Protein AF-A0AAV1KTA4-F1 (afdb_monomer_lite)

Radius of gyration: 36.31 Å; chains: 1; bounding box: 77×65×100 Å

pLDDT: mean 72.2, std 22.01, range [29.73, 98.81]

Secondary structure (DSSP, 8-state):
---HHHHHHHHHHHHHHHS-TTS-SPPPPPPPHHHHHHHHHHHHHHT-PPPPPPP------------------THHHHHHHHHHHHHHHHHHHHSPPP-------------------------SS-------TT---HHHHHHHHHHHHHHHHHHHHHHHHHHHHHHHHHHHHHHHHHHHHHHHHHHHHHHHHHHHHHHHHHHHHTTS--

InterPro domains:
  IPR004827 Basic-leucine zipper domain [PF00170] (140-197)
  IPR004827 Basic-leucine zipper domain [PS00036] (144-159)
  IPR004827 Basic-leucine zipper domain [PS50217] (139-202)
  IPR004827 Basic-leucine zipper domain [SM00338] (137-201)
  IPR046347 Basic-leucine zipper domain superfamily [SSF57959] (147-200)

Structure (mmCIF, N/CA/C/O backbone):
data_AF-A0AAV1KTA4-F1
#
_entry.id   AF-A0AAV1KTA4-F1
#
loop_
_atom_site.group_PDB
_atom_site.id
_atom_site.type_symbol
_atom_site.label_atom_id
_atom_site.label_alt_id
_atom_site.label_comp_id
_atom_site.label_asym_id
_atom_site.label_entity_id
_atom_site.label_seq_id
_atom_site.pdbx_PDB_ins_code
_atom_site.Cartn_x
_atom_site.Cartn_y
_atom_site.Cartn_z
_atom_site.occupancy
_atom_site.B_iso_or_equiv
_atom_site.auth_seq_id
_atom_site.auth_comp_id
_atom_site.auth_asym_id
_atom_site.auth_atom_id
_atom_site.pdbx_PDB_model_num
ATOM 1 N N . MET A 1 1 ? 42.949 -7.346 15.868 1.00 48.91 1 MET A N 1
ATOM 2 C CA . MET A 1 1 ? 43.194 -7.321 14.415 1.00 48.91 1 MET A CA 1
ATOM 3 C C . MET A 1 1 ? 41.887 -6.914 13.760 1.00 48.91 1 MET A C 1
ATOM 5 O O . MET A 1 1 ? 40.961 -7.719 13.830 1.00 48.91 1 MET A O 1
ATOM 9 N N . PRO A 1 2 ? 41.746 -5.664 13.287 1.00 52.19 2 PRO A N 1
ATOM 10 C CA . PRO A 1 2 ? 40.543 -5.245 12.569 1.00 52.19 2 PRO A CA 1
ATOM 11 C C . PRO A 1 2 ? 40.375 -6.096 11.302 1.00 52.19 2 PRO A C 1
ATOM 13 O O . PRO A 1 2 ? 41.352 -6.585 10.735 1.00 52.19 2 PRO A O 1
ATOM 16 N N . GLN A 1 3 ? 39.125 -6.365 10.932 1.00 60.72 3 GLN A N 1
ATOM 17 C CA . GLN A 1 3 ? 38.785 -7.229 9.800 1.00 60.72 3 GLN A CA 1
ATOM 18 C C . GLN A 1 3 ? 39.182 -6.532 8.484 1.00 60.72 3 GLN A C 1
ATOM 20 O O . GLN A 1 3 ? 39.014 -5.319 8.381 1.00 60.72 3 GLN A O 1
ATOM 25 N N . PRO A 1 4 ? 39.629 -7.260 7.445 1.00 74.44 4 PRO A N 1
ATOM 26 C CA . PRO A 1 4 ? 40.027 -6.672 6.155 1.00 74.44 4 PRO A CA 1
ATOM 27 C C . PRO A 1 4 ? 38.909 -5.851 5.485 1.00 74.44 4 PRO A C 1
ATOM 29 O O . PRO A 1 4 ? 39.162 -4.962 4.679 1.00 74.44 4 PRO A O 1
ATOM 32 N N . THR A 1 5 ? 37.651 -6.106 5.846 1.00 69.06 5 THR A N 1
ATOM 33 C CA . THR A 1 5 ? 36.494 -5.320 5.399 1.00 69.06 5 THR A CA 1
ATOM 34 C C . THR A 1 5 ? 36.411 -3.943 6.055 1.00 69.06 5 THR A C 1
ATOM 36 O O . THR A 1 5 ? 35.873 -3.014 5.465 1.00 69.06 5 THR A O 1
ATOM 39 N N . GLU A 1 6 ? 36.920 -3.800 7.276 1.00 74.69 6 GLU A N 1
ATOM 40 C CA . GLU A 1 6 ? 36.907 -2.545 8.029 1.00 74.69 6 GLU A CA 1
ATOM 41 C C . GLU A 1 6 ? 37.947 -1.557 7.485 1.00 74.69 6 GLU A C 1
ATOM 43 O O . GLU A 1 6 ? 37.692 -0.356 7.435 1.00 74.69 6 GLU A O 1
ATOM 48 N N . GLU A 1 7 ? 39.089 -2.064 7.012 1.00 76.12 7 GLU A N 1
ATOM 49 C CA . GLU A 1 7 ? 40.090 -1.265 6.296 1.00 76.12 7 GLU A CA 1
ATOM 50 C C . GLU A 1 7 ? 39.519 -0.733 4.977 1.00 76.12 7 GLU A C 1
ATOM 52 O O . GLU A 1 7 ? 39.588 0.467 4.720 1.00 76.12 7 GLU A O 1
ATOM 57 N N . LEU A 1 8 ? 38.834 -1.588 4.208 1.00 77.00 8 LEU A N 1
ATOM 58 C CA . LEU A 1 8 ? 38.208 -1.198 2.942 1.00 77.00 8 LEU A CA 1
ATOM 59 C C . LEU A 1 8 ? 37.144 -0.100 3.117 1.00 77.00 8 LEU A C 1
ATOM 61 O O . LEU A 1 8 ? 37.054 0.825 2.311 1.00 77.00 8 LEU A O 1
ATOM 65 N N . LEU A 1 9 ? 36.331 -0.188 4.174 1.00 78.44 9 LEU A N 1
ATOM 66 C CA . LEU A 1 9 ? 35.305 0.817 4.473 1.00 78.44 9 LEU A CA 1
ATOM 67 C C . LEU A 1 9 ? 35.924 2.163 4.862 1.00 78.44 9 LEU A C 1
ATOM 69 O O . LEU A 1 9 ? 35.443 3.212 4.436 1.00 78.44 9 LEU A O 1
ATOM 73 N N . ARG A 1 10 ? 37.028 2.129 5.612 1.00 77.00 10 ARG A N 1
ATOM 74 C CA . ARG A 1 10 ? 37.752 3.327 6.043 1.00 77.00 10 ARG A CA 1
ATOM 75 C C . ARG A 1 10 ? 38.457 4.023 4.879 1.00 77.00 10 ARG A C 1
ATOM 77 O O . ARG A 1 10 ? 38.470 5.251 4.819 1.00 77.00 10 ARG A O 1
ATOM 84 N N . GLU A 1 11 ? 38.995 3.254 3.933 1.00 77.50 11 GLU A N 1
ATOM 85 C CA . GLU A 1 11 ? 39.526 3.788 2.674 1.00 77.50 11 GLU A CA 1
ATOM 86 C C . GLU A 1 11 ? 38.427 4.483 1.856 1.00 77.50 11 GLU A C 1
ATOM 88 O O . GLU A 1 11 ? 38.638 5.592 1.365 1.00 77.50 11 GLU A O 1
ATOM 93 N N . PHE A 1 12 ? 37.229 3.894 1.772 1.00 72.81 12 PHE A N 1
ATOM 94 C CA . PHE A 1 12 ? 36.091 4.503 1.073 1.00 72.81 12 PHE A CA 1
ATOM 95 C C . PHE A 1 12 ? 35.622 5.815 1.715 1.00 72.81 12 PHE A C 1
ATOM 97 O O . PHE A 1 12 ? 35.410 6.797 1.002 1.00 72.81 12 PHE A O 1
ATOM 104 N N . GLU A 1 13 ? 35.489 5.861 3.043 1.00 72.25 13 GLU A N 1
ATOM 105 C CA . GLU A 1 13 ? 35.125 7.090 3.762 1.00 72.25 13 GLU A CA 1
ATOM 106 C C . GLU A 1 13 ? 36.191 8.178 3.608 1.00 72.25 13 GLU A C 1
ATOM 108 O O . GLU A 1 13 ? 35.860 9.345 3.389 1.00 72.25 13 GLU A O 1
ATOM 113 N N . SER A 1 14 ? 37.473 7.804 3.646 1.00 71.75 14 SER A N 1
ATOM 114 C CA . SER A 1 14 ? 38.574 8.751 3.467 1.00 71.75 14 SER A CA 1
ATOM 115 C C . SER A 1 14 ? 38.617 9.334 2.053 1.00 71.75 14 SER A C 1
ATOM 117 O O . SER A 1 14 ? 38.883 10.526 1.903 1.00 71.75 14 SER A O 1
ATOM 119 N N . VAL A 1 15 ? 38.332 8.535 1.019 1.00 66.56 15 VAL A N 1
ATOM 120 C CA . VAL A 1 15 ? 38.242 9.017 -0.369 1.00 66.56 15 VAL A CA 1
ATOM 121 C C . VAL A 1 15 ? 37.034 9.937 -0.552 1.00 66.56 15 VAL A C 1
ATOM 123 O O . VAL A 1 15 ? 37.134 10.936 -1.259 1.00 66.56 15 VAL A O 1
ATOM 126 N N . TYR A 1 16 ? 35.913 9.656 0.117 1.00 62.91 16 TYR A N 1
ATOM 127 C CA . TYR A 1 16 ? 34.722 10.508 0.057 1.00 62.91 16 TYR A CA 1
ATOM 128 C C . TYR A 1 16 ? 34.912 11.841 0.800 1.00 62.91 16 TYR A C 1
ATOM 130 O O . TYR A 1 16 ? 34.414 12.868 0.350 1.00 62.91 16 TYR A O 1
ATOM 138 N N . GLY A 1 17 ? 35.662 11.843 1.908 1.00 59.59 17 GLY A N 1
ATOM 139 C CA . GLY A 1 17 ? 35.992 13.054 2.668 1.00 59.59 17 GLY A CA 1
ATOM 140 C C . GLY A 1 17 ? 37.068 13.935 2.020 1.00 59.59 17 GLY A C 1
ATOM 141 O O . GLY A 1 17 ? 37.057 15.145 2.220 1.00 59.59 17 GLY A O 1
ATOM 142 N N . ALA A 1 18 ? 37.978 13.350 1.232 1.00 58.28 18 ALA A N 1
ATOM 143 C CA . ALA A 1 18 ? 39.046 14.079 0.538 1.00 58.28 18 ALA A CA 1
ATOM 144 C C . ALA A 1 18 ? 38.590 14.751 -0.771 1.00 58.28 18 ALA A C 1
ATOM 146 O O . ALA A 1 18 ? 39.287 15.618 -1.299 1.00 58.28 18 ALA A O 1
ATOM 147 N N . VAL A 1 19 ? 37.427 14.367 -1.305 1.00 55.97 19 VAL A N 1
ATOM 148 C CA . VAL A 1 19 ? 36.799 15.059 -2.432 1.00 55.97 19 VAL A CA 1
ATOM 149 C C . VAL A 1 19 ? 35.927 16.168 -1.858 1.00 55.97 19 VAL A C 1
ATOM 151 O O . VAL A 1 19 ? 34.765 15.952 -1.524 1.00 55.97 19 VAL A O 1
ATOM 154 N N . GLU A 1 20 ? 36.503 17.364 -1.720 1.00 56.50 20 GLU A N 1
ATOM 155 C CA . GLU A 1 20 ? 35.749 18.568 -1.379 1.00 56.50 20 GLU A CA 1
ATOM 156 C C . GLU A 1 20 ? 34.492 18.667 -2.260 1.00 56.50 20 GLU A C 1
ATOM 158 O O . GLU A 1 20 ? 34.540 18.718 -3.493 1.00 56.50 20 GLU A O 1
ATOM 163 N N . LEU A 1 21 ? 33.339 18.655 -1.591 1.00 54.09 21 LEU A N 1
ATOM 164 C CA . LEU A 1 21 ? 31.991 18.572 -2.152 1.00 54.09 21 LEU A CA 1
ATOM 165 C C . LEU A 1 21 ? 31.537 19.886 -2.829 1.00 54.09 21 LEU A C 1
ATOM 167 O O . LEU A 1 21 ? 30.357 20.222 -2.827 1.00 54.09 21 LEU A O 1
ATOM 171 N N . THR A 1 22 ? 32.468 20.662 -3.378 1.00 50.81 22 THR A N 1
ATOM 172 C CA . THR A 1 22 ? 32.252 21.988 -3.982 1.00 50.81 22 THR A CA 1
ATOM 173 C C . THR A 1 22 ? 32.429 21.991 -5.501 1.00 50.81 22 THR A C 1
ATOM 175 O O . THR A 1 22 ? 32.126 22.990 -6.151 1.00 50.81 22 THR A O 1
ATOM 178 N N . HIS A 1 23 ? 32.850 20.874 -6.105 1.00 58.12 23 HIS A N 1
ATOM 179 C CA . HIS A 1 23 ? 33.194 20.816 -7.534 1.00 58.12 23 HIS A CA 1
ATOM 180 C C . HIS A 1 23 ? 32.312 19.876 -8.375 1.00 58.12 23 HIS A C 1
ATOM 182 O O . HIS A 1 23 ? 32.669 19.536 -9.501 1.00 58.12 23 HIS A O 1
ATOM 188 N N . LEU A 1 24 ? 31.145 19.468 -7.860 1.00 47.16 24 LEU A N 1
ATOM 189 C CA . LEU A 1 24 ? 30.207 18.586 -8.575 1.00 47.16 24 LEU A CA 1
ATOM 190 C C . LEU A 1 24 ? 29.086 19.309 -9.333 1.00 47.16 24 LEU A C 1
ATOM 192 O O . LEU A 1 24 ? 28.260 18.647 -9.958 1.00 47.16 24 LEU A O 1
ATOM 196 N N . THR A 1 25 ? 29.052 20.640 -9.347 1.00 59.53 25 THR A N 1
ATOM 197 C CA . THR A 1 25 ? 28.246 21.366 -10.337 1.00 59.53 25 THR A CA 1
ATOM 198 C C . THR A 1 25 ? 29.080 21.578 -11.599 1.00 59.53 25 THR A C 1
ATOM 200 O O . THR A 1 25 ? 30.066 22.317 -11.545 1.00 59.53 25 THR A O 1
ATOM 203 N N . PRO A 1 26 ? 28.706 20.980 -12.749 1.00 56.91 26 PRO A N 1
ATOM 204 C CA . PRO A 1 26 ? 29.222 21.421 -14.041 1.00 56.91 26 PRO A CA 1
ATOM 205 C C . PRO A 1 26 ? 29.031 22.941 -14.165 1.00 56.91 26 PRO A C 1
ATOM 207 O O . PRO A 1 26 ? 28.025 23.442 -13.648 1.00 56.91 26 PRO A O 1
ATOM 210 N N . PRO A 1 27 ? 29.928 23.688 -14.842 1.00 55.34 27 PRO A N 1
ATOM 211 C CA . PRO A 1 27 ? 29.686 25.100 -15.115 1.00 55.34 27 PRO A CA 1
ATOM 212 C C . PRO A 1 27 ? 28.313 25.226 -15.774 1.00 55.34 27 PRO A C 1
ATOM 214 O O . PRO A 1 27 ? 28.036 24.607 -16.806 1.00 55.34 27 PRO A O 1
ATOM 217 N N . GLN A 1 28 ? 27.430 25.948 -15.090 1.00 57.03 28 GLN A N 1
ATOM 218 C CA . GLN A 1 28 ? 26.025 26.082 -15.434 1.00 57.03 28 GLN A CA 1
ATOM 219 C C . GLN A 1 28 ? 25.928 26.545 -16.891 1.00 57.03 28 GLN A C 1
ATOM 221 O O . GLN A 1 28 ? 26.442 27.602 -17.255 1.00 57.03 28 GLN A O 1
ATOM 226 N N . SER A 1 29 ? 25.305 25.736 -17.748 1.00 61.88 29 SER A N 1
ATOM 227 C CA . SER A 1 29 ? 24.951 26.184 -19.094 1.00 61.88 29 SER A CA 1
ATOM 228 C C . SER A 1 29 ? 23.999 27.377 -18.953 1.00 61.88 29 SER A C 1
ATOM 230 O O . SER A 1 29 ? 23.140 27.335 -18.065 1.00 61.88 29 SER A O 1
ATOM 232 N N . PRO A 1 30 ? 24.126 28.435 -19.777 1.00 63.34 30 PRO A N 1
ATOM 233 C CA . PRO A 1 30 ? 23.253 29.595 -19.667 1.00 63.34 30 PRO A CA 1
ATOM 234 C C . PRO A 1 30 ? 21.785 29.142 -19.707 1.00 63.34 30 PRO A C 1
ATOM 236 O O . PRO A 1 30 ? 21.442 28.276 -20.520 1.00 63.34 30 PRO A O 1
ATOM 239 N N . PRO A 1 31 ? 20.928 29.663 -18.809 1.00 61.91 31 PRO A N 1
ATOM 240 C CA . PRO A 1 31 ? 19.556 29.200 -18.678 1.00 61.91 31 PRO A CA 1
ATOM 241 C C . PRO A 1 31 ? 18.834 29.367 -20.013 1.00 61.91 31 PRO A C 1
ATOM 243 O O . PRO A 1 31 ? 18.685 30.477 -20.532 1.00 61.91 31 PRO A O 1
ATOM 246 N N . GLY A 1 32 ? 18.396 28.238 -20.572 1.00 69.50 32 GLY A N 1
ATOM 247 C CA . GLY A 1 32 ? 17.555 28.224 -21.758 1.00 69.50 32 GLY A CA 1
ATOM 248 C C . GLY A 1 32 ? 16.230 28.956 -21.505 1.00 69.50 32 GLY A C 1
ATOM 249 O O . GLY A 1 32 ? 15.864 29.222 -20.355 1.00 69.50 32 GLY A O 1
ATOM 250 N N . PRO A 1 33 ? 15.467 29.265 -22.563 1.00 74.44 33 PRO A N 1
ATOM 251 C CA . PRO A 1 33 ? 14.238 30.055 -22.459 1.00 74.44 33 PRO A CA 1
ATOM 252 C C . PRO A 1 33 ? 13.216 29.472 -21.465 1.00 74.44 33 PRO A C 1
ATOM 254 O O . PRO A 1 33 ? 12.538 30.222 -20.769 1.00 74.44 33 PRO A O 1
ATOM 257 N N . ALA A 1 34 ? 13.158 28.143 -21.319 1.00 74.56 34 ALA A N 1
ATOM 258 C CA . ALA A 1 34 ? 12.287 27.479 -20.348 1.00 74.56 34 ALA A CA 1
ATOM 259 C C . ALA A 1 34 ? 12.689 27.750 -18.886 1.00 74.56 34 ALA A C 1
ATOM 261 O O . ALA A 1 34 ? 11.830 27.956 -18.030 1.00 74.56 34 ALA A O 1
ATOM 262 N N . THR A 1 35 ? 13.989 27.788 -18.589 1.00 78.00 35 THR A N 1
ATOM 263 C CA . THR A 1 35 ? 14.498 28.048 -17.237 1.00 78.00 35 THR A CA 1
ATOM 264 C C . THR A 1 35 ? 14.292 29.508 -16.843 1.00 78.00 35 THR A C 1
ATOM 266 O O . THR A 1 35 ? 13.974 29.793 -15.692 1.00 78.00 35 THR A O 1
ATOM 269 N N . GLN A 1 36 ? 14.411 30.431 -17.803 1.00 81.25 36 GLN A N 1
ATOM 270 C CA . GLN A 1 36 ? 14.102 31.845 -17.577 1.00 81.25 36 GLN A CA 1
ATOM 271 C C . GLN A 1 36 ? 12.611 32.073 -17.321 1.00 81.25 36 GLN A C 1
ATOM 273 O O . GLN A 1 36 ? 12.259 32.833 -16.422 1.00 81.25 36 GLN A O 1
ATOM 278 N N . LEU A 1 37 ? 11.735 31.366 -18.044 1.00 82.81 37 LEU A N 1
ATOM 279 C CA . LEU A 1 37 ? 10.296 31.406 -17.793 1.00 82.81 37 LEU A CA 1
ATOM 280 C C . LEU A 1 37 ? 9.968 30.925 -16.369 1.00 82.81 37 LEU A C 1
ATOM 282 O O . LEU A 1 37 ? 9.251 31.609 -15.642 1.00 82.81 37 LEU A O 1
ATOM 286 N N . LEU A 1 38 ? 10.552 29.803 -15.938 1.00 82.69 38 LEU A N 1
ATOM 287 C CA . LEU A 1 38 ? 10.356 29.272 -14.586 1.00 82.69 38 LEU A CA 1
ATOM 288 C C . LEU A 1 38 ? 10.835 30.256 -13.506 1.00 82.69 38 LEU A C 1
ATOM 290 O O . LEU A 1 38 ? 10.142 30.474 -12.514 1.00 82.69 38 LEU A O 1
ATOM 294 N N . LEU A 1 39 ? 11.991 30.891 -13.722 1.00 82.75 39 LEU A N 1
ATOM 295 C CA . LEU A 1 39 ? 12.536 31.886 -12.800 1.00 82.75 39 LEU A CA 1
ATOM 296 C C . LEU A 1 39 ? 11.664 33.150 -12.742 1.00 82.75 39 LEU A C 1
ATOM 298 O O . LEU A 1 39 ? 11.441 33.688 -11.659 1.00 82.75 39 LEU A O 1
ATOM 302 N N . SER A 1 40 ? 11.111 33.583 -13.880 1.00 80.81 40 SER A N 1
ATOM 303 C CA . SER A 1 40 ? 10.180 34.717 -13.933 1.00 80.81 40 SER A CA 1
ATOM 304 C C . SER A 1 40 ? 8.881 34.437 -13.168 1.00 80.81 40 SER A C 1
ATOM 306 O O . SER A 1 40 ? 8.392 35.297 -12.437 1.00 80.81 40 SER A O 1
ATOM 308 N N . TYR A 1 41 ? 8.370 33.206 -13.261 1.00 80.00 41 TYR A N 1
ATOM 309 C CA . TYR A 1 41 ? 7.164 32.783 -12.557 1.00 80.00 41 TYR A CA 1
ATOM 310 C C . TYR A 1 41 ? 7.399 32.711 -11.041 1.00 80.00 41 TYR A C 1
ATOM 312 O O . TYR A 1 41 ? 6.573 33.162 -10.249 1.00 80.00 41 TYR A O 1
ATOM 320 N N . ALA A 1 42 ? 8.568 32.208 -10.630 1.00 78.56 42 ALA A N 1
ATOM 321 C CA . ALA A 1 42 ? 8.981 32.176 -9.230 1.00 78.56 42 ALA A CA 1
ATOM 322 C C . ALA A 1 42 ? 9.140 33.587 -8.636 1.00 78.56 42 ALA A C 1
ATOM 324 O O . ALA A 1 42 ? 8.698 33.826 -7.515 1.00 78.56 42 ALA A O 1
ATOM 325 N N . GLN A 1 43 ? 9.705 34.541 -9.388 1.00 77.56 43 GLN A N 1
ATOM 326 C CA . GLN A 1 43 ? 9.768 35.943 -8.960 1.00 77.56 43 GLN A CA 1
ATOM 327 C C . GLN A 1 43 ? 8.376 36.555 -8.796 1.00 77.56 43 GLN A C 1
ATOM 329 O O . GLN A 1 43 ? 8.122 37.204 -7.788 1.00 77.56 43 GLN A O 1
ATOM 334 N N . GLN A 1 44 ? 7.450 36.315 -9.728 1.00 70.81 44 GLN A N 1
ATOM 335 C CA . GLN A 1 44 ? 6.083 36.839 -9.621 1.00 70.81 44 GLN A CA 1
ATOM 336 C C . GLN A 1 44 ? 5.347 36.326 -8.375 1.00 70.81 44 GLN A C 1
ATOM 338 O O . GLN A 1 44 ? 4.605 37.083 -7.753 1.00 70.81 44 GLN A O 1
ATOM 343 N N . ALA A 1 45 ? 5.604 35.086 -7.952 1.00 65.38 45 ALA A N 1
ATOM 344 C CA . ALA A 1 45 ? 5.030 34.534 -6.726 1.00 65.38 45 ALA A CA 1
ATOM 345 C C . ALA A 1 45 ? 5.577 35.185 -5.436 1.00 65.38 45 ALA A C 1
ATOM 347 O O . ALA A 1 45 ? 4.906 35.158 -4.408 1.00 65.38 45 ALA A O 1
ATOM 348 N N . GLN A 1 46 ? 6.774 35.782 -5.472 1.00 57.78 46 GLN A N 1
ATOM 349 C CA . GLN A 1 46 ? 7.421 36.406 -4.307 1.00 57.78 46 GLN A CA 1
ATOM 350 C C . GLN A 1 46 ? 6.963 37.855 -4.052 1.00 57.78 46 GLN A C 1
ATOM 352 O O . GLN A 1 46 ? 7.211 38.380 -2.970 1.00 57.78 46 GLN A O 1
ATOM 357 N N . TYR A 1 47 ? 6.281 38.498 -5.008 1.00 48.78 47 TYR A N 1
ATOM 358 C CA . TYR A 1 47 ? 5.804 39.886 -4.888 1.00 48.78 47 TYR A CA 1
ATOM 359 C C . TYR A 1 47 ? 4.289 40.011 -4.670 1.00 48.78 47 TYR A C 1
ATOM 361 O O . TYR A 1 47 ? 3.748 41.111 -4.784 1.00 48.78 47 TYR A O 1
ATOM 369 N N . ALA A 1 48 ? 3.589 38.922 -4.332 1.00 43.84 48 ALA A N 1
ATOM 370 C CA . ALA A 1 48 ? 2.199 39.015 -3.895 1.00 43.84 48 ALA A CA 1
ATOM 371 C C . ALA A 1 48 ? 2.134 39.861 -2.600 1.00 43.84 48 ALA A C 1
ATOM 373 O O . ALA A 1 48 ? 2.731 39.469 -1.593 1.00 43.84 48 ALA A O 1
ATOM 374 N N . PRO A 1 49 ? 1.475 41.036 -2.606 1.00 48.44 49 PRO A N 1
ATOM 375 C CA . PRO A 1 49 ? 1.515 41.952 -1.477 1.00 48.44 49 PRO A CA 1
ATOM 376 C C . PRO A 1 49 ? 0.782 41.331 -0.287 1.00 48.44 49 PRO A C 1
ATOM 378 O O . PRO A 1 49 ? -0.388 40.958 -0.374 1.00 48.44 49 PRO A O 1
ATOM 381 N N . LEU A 1 50 ? 1.504 41.223 0.826 1.00 48.44 50 LEU A N 1
ATOM 382 C CA . LEU A 1 50 ? 0.991 40.794 2.120 1.00 48.44 50 LEU A CA 1
ATOM 383 C C . LEU A 1 50 ? -0.171 41.708 2.535 1.00 48.44 50 LEU A C 1
ATOM 385 O O . LEU A 1 50 ? -0.005 42.920 2.677 1.00 48.44 50 LEU A O 1
ATOM 389 N N . ALA A 1 51 ? -1.348 41.113 2.726 1.00 43.12 51 ALA A N 1
ATOM 390 C CA . ALA A 1 51 ? -2.496 41.766 3.340 1.00 43.12 51 ALA A CA 1
ATOM 391 C C . ALA A 1 51 ? -2.139 42.253 4.763 1.00 43.12 51 ALA A C 1
ATOM 393 O O . ALA A 1 51 ? -1.337 41.607 5.445 1.00 43.12 51 ALA A O 1
ATOM 394 N N . PRO A 1 52 ? -2.710 43.377 5.236 1.00 46.16 52 PRO A N 1
ATOM 395 C CA . PRO A 1 52 ? -2.307 43.978 6.499 1.00 46.16 52 PRO A CA 1
ATOM 396 C C . PRO A 1 52 ? -2.676 43.095 7.698 1.00 46.16 52 PRO A C 1
ATOM 398 O O . PRO A 1 52 ? -3.816 42.671 7.875 1.00 46.16 52 PRO A O 1
ATOM 401 N N . THR A 1 53 ? -1.672 42.855 8.536 1.00 42.97 53 THR A N 1
ATOM 402 C CA . THR A 1 53 ? -1.742 42.178 9.832 1.00 42.97 53 THR A CA 1
ATOM 403 C C . THR A 1 53 ? -2.636 42.938 10.817 1.00 42.97 53 THR A C 1
ATOM 405 O O . THR A 1 53 ? -2.348 44.090 11.147 1.00 42.97 53 THR A O 1
ATOM 408 N N . LEU A 1 54 ? -3.680 42.289 11.337 1.00 43.62 54 LEU A N 1
ATOM 409 C CA . LEU A 1 54 ? -4.405 42.760 12.524 1.00 43.62 54 LEU A CA 1
ATOM 410 C C . LEU A 1 54 ? -3.629 42.361 13.798 1.00 43.62 54 LEU A C 1
ATOM 412 O O . LEU A 1 54 ? -3.070 41.262 13.838 1.00 43.62 54 LEU A O 1
ATOM 416 N N . PRO A 1 55 ? -3.576 43.215 14.838 1.00 44.00 55 PRO A N 1
ATOM 417 C CA . PRO A 1 55 ? -2.819 42.926 16.051 1.00 44.00 55 PRO A CA 1
ATOM 418 C C . PRO A 1 55 ? -3.526 41.870 16.912 1.00 44.00 55 PRO A C 1
ATOM 420 O O . PRO A 1 55 ? -4.703 41.995 17.247 1.00 44.00 55 PRO A O 1
ATOM 423 N N . LEU A 1 56 ? -2.773 40.833 17.286 1.00 39.91 56 LEU A N 1
ATOM 424 C CA . LEU A 1 56 ? -3.182 39.783 18.215 1.00 39.91 56 LEU A CA 1
ATOM 425 C C . LEU A 1 56 ? -3.231 40.361 19.641 1.00 39.91 56 LEU A C 1
ATOM 427 O O . LEU A 1 56 ? -2.197 40.737 20.194 1.00 39.91 56 LEU A O 1
ATOM 431 N N . GLN A 1 57 ? -4.416 40.420 20.246 1.00 41.09 57 GLN A N 1
ATOM 432 C CA . GLN A 1 57 ? -4.569 40.716 21.670 1.00 41.09 57 GLN A CA 1
ATOM 433 C C . GLN A 1 57 ? -4.586 39.395 22.445 1.00 41.09 57 GLN A C 1
ATOM 435 O O . GLN A 1 57 ? -5.376 38.501 22.147 1.00 41.09 57 GLN A O 1
ATOM 440 N N . ALA A 1 58 ? -3.674 39.261 23.409 1.00 45.88 58 ALA A N 1
ATOM 441 C CA . ALA A 1 58 ? -3.555 38.090 24.266 1.00 45.88 58 ALA A CA 1
ATOM 442 C C . ALA A 1 58 ? -4.832 37.903 25.101 1.00 45.88 58 ALA A C 1
ATOM 444 O O . ALA A 1 58 ? -5.174 38.761 25.915 1.00 45.88 58 ALA A O 1
ATOM 445 N N . ALA A 1 59 ? -5.514 36.775 24.907 1.00 38.16 59 ALA A N 1
ATOM 446 C CA . ALA A 1 59 ? -6.604 36.322 25.758 1.00 38.16 59 ALA A CA 1
ATOM 447 C C . ALA A 1 59 ? -6.287 34.912 26.276 1.00 38.16 59 ALA A C 1
ATOM 449 O O . ALA A 1 59 ? -5.777 34.061 25.551 1.00 38.16 59 ALA A O 1
ATOM 450 N N . GLN A 1 60 ? -6.530 34.760 27.572 1.00 40.72 60 GLN A N 1
ATOM 451 C CA . GLN A 1 60 ? -6.085 33.712 28.483 1.00 40.72 60 GLN A CA 1
ATOM 452 C C . GLN A 1 60 ? -6.563 32.293 28.141 1.00 40.72 60 GLN A C 1
ATOM 454 O O . GLN A 1 60 ? -7.590 32.095 27.497 1.00 40.72 60 GLN A O 1
ATOM 459 N N . ASP A 1 61 ? -5.819 31.327 28.689 1.00 47.31 61 ASP A N 1
ATOM 460 C CA . ASP A 1 61 ? -6.123 29.901 28.825 1.00 47.31 61 ASP A CA 1
ATOM 461 C C . ASP A 1 61 ? -7.606 29.576 29.067 1.00 47.31 61 ASP A C 1
ATOM 463 O O . ASP A 1 61 ? -8.107 29.616 30.193 1.00 47.31 61 ASP A O 1
ATOM 467 N N . GLN A 1 62 ? -8.291 29.135 28.014 1.00 31.06 62 GLN A N 1
ATOM 468 C CA . GLN A 1 62 ? -9.471 28.285 28.127 1.00 31.06 62 GLN A CA 1
ATOM 469 C C . GLN A 1 62 ? -9.643 27.510 26.817 1.00 31.06 62 GLN A C 1
ATOM 471 O O . GLN A 1 62 ? -10.147 28.043 25.834 1.00 31.06 62 GLN A O 1
ATOM 476 N N . TRP A 1 63 ? -9.203 26.249 26.781 1.00 29.73 63 TRP A N 1
ATOM 477 C CA . TRP A 1 63 ? -9.477 25.360 25.649 1.00 29.73 63 TRP A CA 1
ATOM 478 C C . TRP A 1 63 ? -10.990 25.118 25.552 1.00 29.73 63 TRP A C 1
ATOM 480 O O . TRP A 1 63 ? -11.556 24.524 26.476 1.00 29.73 63 TRP A O 1
ATOM 490 N N . PRO A 1 64 ? -11.672 25.528 24.467 1.00 37.59 64 PRO A N 1
ATOM 491 C CA . PRO A 1 64 ? -13.054 25.142 24.260 1.00 37.59 64 PRO A CA 1
ATOM 492 C C . PRO A 1 64 ? -13.055 23.669 23.855 1.00 37.59 64 PRO A C 1
ATOM 494 O O . PRO A 1 64 ? -12.505 23.293 22.819 1.00 37.59 64 PRO A O 1
ATOM 497 N N . VAL A 1 65 ? -13.679 22.824 24.674 1.00 45.91 65 VAL A N 1
ATOM 498 C CA . VAL A 1 65 ? -14.079 21.476 24.268 1.00 45.91 65 VAL A CA 1
ATOM 499 C C . VAL A 1 65 ? -15.089 21.646 23.137 1.00 45.91 65 VAL A C 1
ATOM 501 O O . VAL A 1 65 ? -16.265 21.924 23.364 1.00 45.91 65 VAL A O 1
ATOM 504 N N . ALA A 1 66 ? -14.613 21.541 21.899 1.00 39.94 66 ALA A N 1
ATOM 505 C CA . ALA A 1 66 ? -15.477 21.495 20.739 1.00 39.94 66 ALA A CA 1
ATOM 506 C C . ALA A 1 66 ? -16.250 20.173 20.782 1.00 39.94 66 ALA A C 1
ATOM 508 O O . ALA A 1 66 ? -15.702 19.096 20.550 1.00 39.94 66 ALA A O 1
ATOM 509 N N . HIS A 1 67 ? -17.540 20.263 21.095 1.00 43.59 67 HIS A N 1
ATOM 510 C CA . HIS A 1 67 ? -18.498 19.232 20.737 1.00 43.59 67 HIS A CA 1
ATOM 511 C C . HIS A 1 67 ? -18.420 19.056 19.219 1.00 43.59 67 HIS A C 1
ATOM 513 O O . HIS A 1 67 ? -18.792 19.953 18.462 1.00 43.59 67 HIS A O 1
ATOM 519 N N . THR A 1 68 ? -17.890 17.921 18.770 1.00 37.81 68 THR A N 1
ATOM 520 C CA . THR A 1 68 ? -17.863 17.555 17.358 1.00 37.81 68 THR A CA 1
ATOM 521 C C . THR A 1 68 ? -19.283 17.208 16.923 1.00 37.81 68 THR A C 1
ATOM 523 O O . THR A 1 68 ? -19.706 16.053 16.906 1.00 37.81 68 THR A O 1
ATOM 526 N N . SER A 1 69 ? -20.056 18.235 16.577 1.00 40.22 69 SER A N 1
ATOM 527 C CA . SER A 1 69 ? -21.224 18.058 15.728 1.00 40.22 69 SER A CA 1
ATOM 528 C C . SER A 1 69 ? -20.737 17.505 14.394 1.00 40.22 69 SER A C 1
ATOM 530 O O . SER A 1 69 ? -20.053 18.177 13.628 1.00 40.22 69 SER A O 1
ATOM 532 N N . SER A 1 70 ? -21.065 16.236 14.170 1.00 49.84 70 SER A N 1
ATOM 533 C CA . SER A 1 70 ? -20.993 15.526 12.901 1.00 49.84 70 SER A CA 1
ATOM 534 C C . SER A 1 70 ? -21.653 16.346 11.789 1.00 49.84 70 SER A C 1
ATOM 536 O O . SER A 1 70 ? -22.866 16.278 11.599 1.00 49.84 70 SER A O 1
ATOM 538 N N . VAL A 1 71 ? -20.848 17.071 11.022 1.00 43.75 71 VAL A N 1
ATOM 539 C CA . VAL A 1 71 ? -21.171 17.437 9.644 1.00 43.75 71 VAL A CA 1
ATOM 540 C C . VAL A 1 71 ? -19.951 17.056 8.819 1.00 43.75 71 VAL A C 1
ATOM 542 O O . VAL A 1 71 ? -18.971 17.793 8.754 1.00 43.75 71 VAL A O 1
ATOM 545 N N . LEU A 1 72 ? -19.986 15.847 8.259 1.00 43.19 72 LEU A N 1
ATOM 546 C CA . LEU A 1 72 ? -19.096 15.464 7.169 1.00 43.19 72 LEU A CA 1
ATOM 547 C C . LEU A 1 72 ? -19.426 16.380 5.980 1.00 43.19 72 LEU A C 1
ATOM 549 O O . LEU A 1 72 ? -20.588 16.402 5.567 1.00 43.19 72 LEU A O 1
ATOM 553 N N . PRO A 1 73 ? -18.469 17.142 5.425 1.00 45.38 73 PRO A N 1
ATOM 554 C CA . PRO A 1 73 ? -18.688 17.826 4.163 1.00 45.38 73 PRO A CA 1
ATOM 555 C C . PRO A 1 73 ? -18.883 16.761 3.082 1.00 45.38 73 PRO A C 1
ATOM 557 O O . PRO A 1 73 ? -17.968 15.994 2.785 1.00 45.38 73 PRO A O 1
ATOM 560 N N . ALA A 1 74 ? -20.080 16.716 2.498 1.00 55.41 74 ALA A N 1
ATOM 561 C CA . ALA A 1 74 ? -20.469 15.832 1.396 1.00 55.41 74 ALA A CA 1
ATOM 562 C C . ALA A 1 74 ? -19.704 16.105 0.078 1.00 55.41 74 ALA A C 1
ATOM 564 O O . ALA A 1 74 ? -20.077 15.605 -0.978 1.00 55.41 74 ALA A O 1
ATOM 565 N N . GLU A 1 75 ? -18.648 16.917 0.119 1.00 49.12 75 GLU A N 1
ATOM 566 C CA . GLU A 1 75 ? -17.916 17.368 -1.064 1.00 49.12 75 GLU A CA 1
ATOM 567 C C . GLU A 1 75 ? -16.874 16.346 -1.543 1.00 49.12 75 GLU A C 1
ATOM 569 O O . GLU A 1 75 ? -16.544 16.322 -2.724 1.00 49.12 75 GLU A O 1
ATOM 574 N N . TYR A 1 76 ? -16.419 15.432 -0.677 1.00 52.66 76 TYR A N 1
ATOM 575 C CA . TYR A 1 76 ? -15.411 14.426 -1.043 1.00 52.66 76 TYR A CA 1
ATOM 576 C C . TYR A 1 76 ? -15.956 13.227 -1.837 1.00 52.66 76 TYR A C 1
ATOM 578 O O . TYR A 1 76 ? -15.175 12.525 -2.478 1.00 52.66 76 TYR A O 1
ATOM 586 N N . ASP A 1 77 ? -17.273 12.996 -1.837 1.00 56.88 77 ASP A N 1
ATOM 587 C CA . ASP A 1 77 ? -17.888 11.933 -2.652 1.00 56.88 77 ASP A CA 1
ATOM 588 C C . ASP A 1 77 ? -17.967 12.326 -4.135 1.00 56.88 77 ASP A C 1
ATOM 590 O O . ASP A 1 77 ? -17.814 11.482 -5.020 1.00 56.88 77 ASP A O 1
ATOM 594 N N . CYS A 1 78 ? -18.148 13.620 -4.417 1.00 59.91 78 CYS A N 1
ATOM 595 C CA . CYS A 1 78 ? -18.279 14.136 -5.779 1.00 59.91 78 CYS A CA 1
ATOM 596 C C . CYS A 1 78 ? -16.981 13.943 -6.582 1.00 59.91 78 CYS A C 1
ATOM 598 O O . CYS A 1 78 ? -17.011 13.482 -7.725 1.00 59.91 78 CYS A O 1
ATOM 600 N N . ASP A 1 79 ? -15.833 14.216 -5.956 1.00 72.62 79 ASP A N 1
ATOM 601 C CA . ASP A 1 79 ? -14.522 14.037 -6.586 1.00 72.62 79 ASP A CA 1
ATOM 602 C C . ASP A 1 79 ? -14.151 12.558 -6.761 1.00 72.62 79 ASP A C 1
ATOM 604 O O . ASP A 1 79 ? -13.575 12.181 -7.784 1.00 72.62 79 ASP A O 1
ATOM 608 N N . LEU A 1 80 ? -14.510 11.689 -5.810 1.00 78.69 80 LEU A N 1
ATOM 609 C CA . LEU A 1 80 ? -14.202 10.261 -5.909 1.00 78.69 80 LEU A CA 1
ATOM 610 C C . LEU A 1 80 ? -14.964 9.599 -7.065 1.00 78.69 80 LEU A C 1
ATOM 612 O O . LEU A 1 80 ? -14.382 8.823 -7.827 1.00 78.69 80 LEU A O 1
ATOM 616 N N . GLN A 1 81 ? -16.238 9.956 -7.240 1.00 81.88 81 GLN A N 1
ATOM 617 C CA . GLN A 1 81 ? -17.073 9.428 -8.315 1.00 81.88 81 GLN A CA 1
ATOM 618 C C . GLN A 1 81 ? -16.597 9.899 -9.699 1.00 81.88 81 GLN A C 1
ATOM 620 O O . GLN A 1 81 ? -16.544 9.097 -10.635 1.00 81.88 81 GLN A O 1
ATOM 625 N N . ALA A 1 82 ? -16.158 11.157 -9.817 1.00 83.69 82 ALA A N 1
ATOM 626 C CA . ALA A 1 82 ? -15.577 11.693 -11.048 1.00 83.69 82 ALA A CA 1
ATOM 627 C C . ALA A 1 82 ? -14.255 10.997 -11.427 1.00 83.69 82 ALA A C 1
ATOM 629 O O . ALA A 1 82 ? -14.008 10.693 -12.598 1.00 83.69 82 ALA A O 1
ATOM 630 N N . VAL A 1 83 ? -13.407 10.695 -10.438 1.00 86.06 83 VAL A N 1
ATOM 631 C CA . VAL A 1 83 ? -12.157 9.950 -10.652 1.00 86.06 83 VAL A CA 1
ATOM 632 C C . VAL A 1 83 ? -12.443 8.509 -11.074 1.00 86.06 83 VAL A C 1
ATOM 634 O O . VAL A 1 83 ? -11.808 8.004 -12.004 1.00 86.06 83 VAL A O 1
ATOM 637 N N . GLU A 1 84 ? -13.410 7.846 -10.438 1.00 89.81 84 GLU A N 1
ATOM 638 C CA . GLU A 1 84 ? -13.791 6.478 -10.791 1.00 89.81 84 GLU A CA 1
ATOM 639 C C . GLU A 1 84 ? -14.338 6.397 -12.225 1.00 89.81 84 GLU A C 1
ATOM 641 O O . GLU A 1 84 ? -13.975 5.496 -12.989 1.00 89.81 84 GLU A O 1
ATOM 646 N N . GLU A 1 85 ? -15.147 7.377 -12.628 1.00 90.44 85 GLU A N 1
ATOM 647 C CA . GLU A 1 85 ? -15.677 7.487 -13.984 1.00 90.44 85 GLU A CA 1
ATO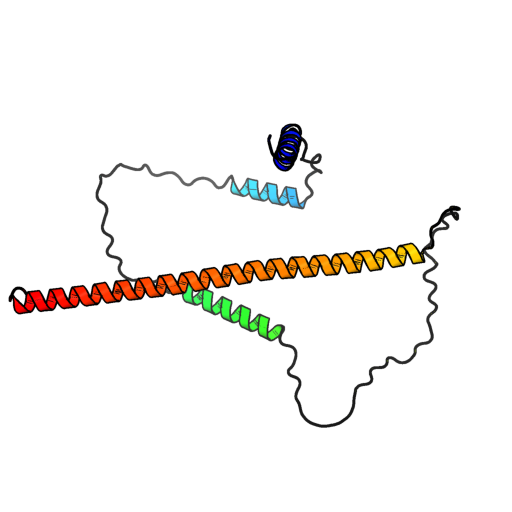M 648 C C . GLU A 1 85 ? -14.564 7.721 -15.020 1.00 90.44 85 GLU A C 1
ATOM 650 O O . GLU A 1 85 ? -14.519 7.036 -16.046 1.00 90.44 85 GLU A O 1
ATOM 655 N N . LEU A 1 86 ? -13.591 8.590 -14.722 1.00 90.50 86 LEU A N 1
ATOM 656 C CA . LEU A 1 86 ? -12.423 8.833 -15.577 1.00 90.50 86 LEU A CA 1
ATOM 657 C C . LEU A 1 86 ? -11.570 7.565 -15.772 1.00 90.50 86 LEU A C 1
ATOM 659 O O . LEU A 1 86 ? -11.148 7.250 -16.892 1.00 90.50 86 LEU A O 1
ATOM 663 N N . VAL A 1 87 ? -11.324 6.814 -14.694 1.00 93.62 87 VAL A N 1
ATOM 664 C CA . VAL A 1 87 ? -10.579 5.545 -14.737 1.00 93.62 87 VAL A CA 1
ATOM 665 C C . VAL A 1 87 ? -11.328 4.514 -15.578 1.00 93.62 87 VAL A C 1
ATOM 667 O O . VAL A 1 87 ? -10.726 3.879 -16.450 1.00 93.62 87 VAL A O 1
ATOM 670 N N . ARG A 1 88 ? -12.645 4.391 -15.380 1.00 92.62 88 ARG A N 1
ATOM 671 C CA . ARG A 1 88 ? -13.514 3.484 -16.141 1.00 92.62 88 ARG A CA 1
ATOM 672 C C . ARG A 1 88 ? -13.503 3.820 -17.632 1.00 92.62 88 ARG A C 1
ATOM 674 O O . ARG A 1 88 ? -13.355 2.924 -18.464 1.00 92.62 88 ARG A O 1
ATOM 681 N N . HIS A 1 89 ? -13.562 5.106 -17.973 1.00 91.12 89 HIS A N 1
ATOM 682 C CA . HIS A 1 89 ? -13.551 5.562 -19.360 1.00 91.12 89 HIS A CA 1
ATOM 683 C C . HIS A 1 89 ? -12.217 5.259 -20.055 1.00 91.12 89 HIS A C 1
ATOM 685 O O . HIS A 1 89 ? -12.194 4.811 -21.203 1.00 91.12 89 HIS A O 1
ATOM 691 N N . ARG A 1 90 ? -11.094 5.437 -19.350 1.00 88.81 90 ARG A N 1
ATOM 692 C CA . ARG A 1 90 ? -9.756 5.144 -19.879 1.00 88.81 90 ARG A CA 1
ATOM 693 C C . ARG A 1 90 ? -9.499 3.642 -20.011 1.00 88.81 90 ARG A C 1
ATOM 695 O O . ARG A 1 90 ? -8.894 3.218 -20.992 1.00 88.81 90 ARG A O 1
ATOM 702 N N . ALA A 1 91 ? -9.991 2.837 -19.070 1.00 86.81 91 ALA A N 1
ATOM 703 C CA . ALA A 1 91 ? -9.929 1.378 -19.142 1.00 86.81 91 ALA A CA 1
ATOM 704 C C . ALA A 1 91 ? -10.755 0.821 -20.317 1.00 86.81 91 ALA A C 1
ATOM 706 O O . ALA A 1 91 ? -10.308 -0.102 -21.001 1.00 86.81 91 ALA A O 1
ATOM 707 N N . ALA A 1 92 ? -11.917 1.419 -20.601 1.00 82.44 92 ALA A N 1
ATOM 708 C CA . ALA A 1 92 ? -12.735 1.067 -21.759 1.00 82.44 92 ALA A CA 1
ATOM 709 C C . ALA A 1 92 ? -12.027 1.379 -23.090 1.00 82.44 92 ALA A C 1
ATOM 711 O O . ALA A 1 92 ? -12.063 0.560 -24.000 1.00 82.44 92 ALA A O 1
ATOM 712 N N . LEU A 1 93 ? -11.314 2.509 -23.188 1.00 78.56 93 LEU A N 1
ATOM 713 C CA . LEU A 1 93 ? -10.528 2.864 -24.382 1.00 78.56 93 LEU A CA 1
ATOM 714 C C . LEU A 1 93 ? -9.323 1.939 -24.622 1.00 78.56 93 LEU A C 1
ATOM 716 O O . LEU A 1 93 ? -8.860 1.813 -25.753 1.00 78.56 93 LEU A O 1
ATOM 720 N N . LEU A 1 94 ? -8.800 1.309 -23.567 1.00 74.75 94 LEU A N 1
ATOM 721 C CA . LEU A 1 94 ? -7.687 0.357 -23.651 1.00 74.75 94 LEU A CA 1
ATOM 722 C C . LEU A 1 94 ? -8.153 -1.093 -23.851 1.00 74.75 94 LEU A C 1
ATOM 724 O O . LEU A 1 94 ? -7.349 -1.944 -24.239 1.00 74.75 94 LEU A O 1
ATOM 728 N N . SER A 1 95 ? -9.433 -1.384 -23.614 1.00 61.88 95 SER A N 1
ATOM 729 C CA . SER A 1 95 ? -10.018 -2.693 -23.899 1.00 61.88 95 SER A CA 1
ATOM 730 C C . SER A 1 95 ? -10.204 -2.836 -25.411 1.00 61.88 95 SER A C 1
ATOM 732 O O . SER A 1 95 ? -11.087 -2.229 -26.007 1.00 61.88 95 SER A O 1
ATOM 734 N N . S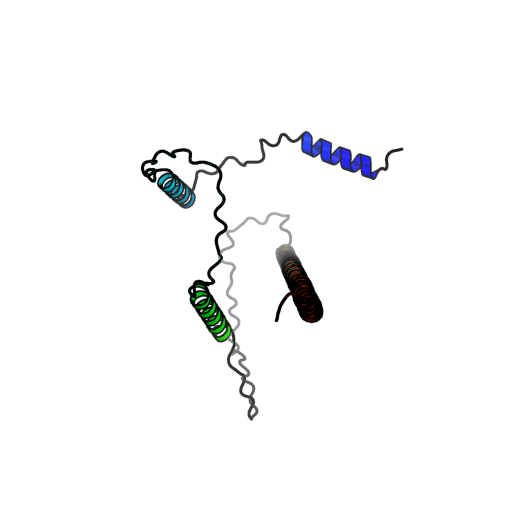ER A 1 96 ? -9.330 -3.620 -26.046 1.00 51.09 96 SER A N 1
ATOM 735 C CA . SER A 1 96 ? -9.452 -3.982 -27.465 1.00 51.09 96 SER A CA 1
ATOM 736 C C . SER A 1 96 ? -10.786 -4.692 -27.757 1.00 51.09 96 SER A C 1
ATOM 738 O O . SER A 1 96 ? -11.350 -5.303 -26.845 1.00 51.09 96 SER A O 1
ATOM 740 N N . PRO A 1 97 ? -11.294 -4.645 -29.007 1.00 54.41 97 PRO A N 1
ATOM 741 C CA . PRO A 1 97 ? -12.605 -5.182 -29.353 1.00 54.41 97 PRO A CA 1
ATOM 742 C C . PRO A 1 97 ? -12.717 -6.656 -28.968 1.00 54.41 97 PRO A C 1
ATOM 744 O O . PRO A 1 97 ? -11.824 -7.453 -29.261 1.00 54.41 97 PRO A O 1
ATOM 747 N N . GLN A 1 98 ? -13.821 -7.003 -28.310 1.00 43.09 98 GLN A N 1
ATOM 748 C CA . GLN A 1 98 ? -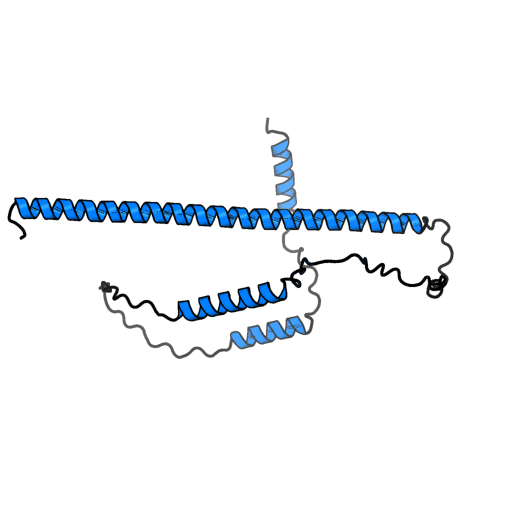14.171 -8.375 -27.972 1.00 43.09 98 GLN A CA 1
ATOM 749 C C . GLN A 1 98 ? -14.165 -9.226 -29.247 1.00 43.09 98 GLN A C 1
ATOM 751 O O . GLN A 1 98 ? -14.900 -8.952 -30.195 1.00 43.09 98 GLN A O 1
ATOM 756 N N . CYS A 1 99 ? -13.313 -10.251 -29.279 1.00 31.95 99 CYS A N 1
ATOM 757 C CA . CYS A 1 99 ? -13.340 -11.268 -30.319 1.00 31.95 99 CYS A CA 1
ATOM 758 C C . CYS A 1 99 ? -14.649 -12.056 -30.190 1.00 31.95 99 CYS A C 1
ATOM 760 O O . CYS A 1 99 ? -14.766 -12.928 -29.329 1.00 31.95 99 CYS A O 1
ATOM 762 N N . SER A 1 100 ? -15.628 -11.744 -31.037 1.00 39.34 100 SER A N 1
ATOM 763 C CA . SER A 1 100 ? -16.811 -12.575 -31.238 1.00 39.34 100 SER A CA 1
ATOM 764 C C . SER A 1 100 ? -16.372 -13.953 -31.727 1.00 39.34 100 SER A C 1
ATOM 766 O O . SER A 1 100 ? -15.831 -14.097 -32.823 1.00 39.34 100 SER A O 1
ATOM 768 N N . ALA A 1 101 ? -16.582 -14.962 -30.890 1.00 49.31 101 ALA A N 1
ATOM 769 C CA . ALA A 1 101 ? -16.497 -16.356 -31.276 1.00 49.31 101 ALA A CA 1
ATOM 770 C C . ALA A 1 101 ? -17.827 -16.760 -31.923 1.00 49.31 101 ALA A C 1
ATOM 772 O O . ALA A 1 101 ? -18.778 -17.058 -31.208 1.00 49.31 101 ALA A O 1
ATOM 773 N N . ASP A 1 102 ? -17.888 -16.768 -33.256 1.00 38.72 102 ASP A N 1
ATOM 774 C CA . ASP A 1 102 ? -18.763 -17.681 -33.994 1.00 38.72 102 ASP A CA 1
ATOM 775 C C . ASP A 1 102 ? -18.263 -17.898 -35.436 1.00 38.72 102 ASP A C 1
ATOM 777 O O . ASP A 1 102 ? -17.984 -16.952 -36.166 1.00 38.72 102 ASP A O 1
ATOM 781 N N . SER A 1 103 ? -18.157 -19.179 -35.788 1.00 44.09 103 SER A N 1
ATOM 782 C CA . SER A 1 103 ? -18.213 -19.795 -37.118 1.00 44.09 103 SER A CA 1
ATOM 783 C C . SER A 1 103 ? -17.308 -19.330 -38.275 1.00 44.09 103 SER A C 1
ATOM 785 O O . SER A 1 103 ? -17.431 -18.249 -38.837 1.00 44.09 103 SER A O 1
ATOM 787 N N . GLY A 1 104 ? -16.543 -20.304 -38.787 1.00 38.66 104 GLY A N 1
ATOM 788 C CA . GLY A 1 104 ? -16.242 -20.411 -40.217 1.00 38.66 104 GLY A CA 1
ATOM 789 C C . GLY A 1 104 ? -14.804 -20.095 -40.613 1.00 38.66 104 GLY A C 1
ATOM 790 O O . GLY A 1 104 ? -14.312 -18.983 -40.483 1.00 38.66 104 GLY A O 1
ATOM 791 N N . SER A 1 105 ? -14.131 -21.103 -41.158 1.00 50.72 105 SER A N 1
ATOM 792 C CA . SER A 1 105 ? -12.810 -21.025 -41.771 1.00 50.72 105 SER A CA 1
ATOM 793 C C . SER A 1 105 ? -12.661 -19.864 -42.763 1.00 50.72 105 SER A C 1
ATOM 795 O O . SER A 1 105 ? -13.315 -19.877 -43.798 1.00 50.72 105 SER A O 1
ATOM 797 N N . VAL A 1 106 ? -11.724 -18.950 -42.510 1.00 45.09 106 VAL A N 1
ATOM 798 C CA . VAL A 1 106 ? -10.764 -18.405 -43.490 1.00 45.09 106 VAL A CA 1
ATOM 799 C C . VAL A 1 106 ? -9.772 -17.518 -42.741 1.00 45.09 106 VAL A C 1
ATOM 801 O O . VAL A 1 106 ? -10.105 -16.444 -42.252 1.00 45.09 106 VAL A O 1
ATOM 804 N N . SER A 1 107 ? -8.522 -17.963 -42.639 1.00 49.06 107 SER A N 1
ATOM 805 C CA . SER A 1 107 ? -7.425 -17.092 -42.218 1.00 49.06 107 SER A CA 1
ATOM 806 C C . SER A 1 107 ? -7.295 -15.931 -43.210 1.00 49.06 107 SER A C 1
ATOM 808 O O . SER A 1 107 ? -7.175 -16.204 -44.409 1.00 49.06 107 SER A O 1
ATOM 810 N N . PRO A 1 108 ? -7.196 -14.658 -42.784 1.00 44.91 108 PRO A N 1
ATOM 811 C CA . PRO A 1 108 ? -6.630 -13.653 -43.655 1.00 44.91 108 PRO A CA 1
ATOM 812 C C . PRO A 1 108 ? -5.125 -13.922 -43.669 1.00 44.91 108 PRO A C 1
ATOM 814 O O . PRO A 1 108 ? -4.369 -13.471 -42.813 1.00 44.91 108 PRO A O 1
ATOM 817 N N . ARG A 1 109 ? -4.674 -14.719 -44.641 1.00 52.34 109 ARG A N 1
ATOM 818 C CA . ARG A 1 109 ? -3.287 -14.671 -45.101 1.00 52.34 109 ARG A CA 1
ATOM 819 C C . ARG A 1 109 ? -3.076 -13.286 -45.709 1.00 52.34 109 ARG A C 1
ATOM 821 O O . ARG A 1 109 ? -3.132 -13.121 -46.920 1.00 52.34 109 ARG A O 1
ATOM 828 N N . SER A 1 110 ? -2.821 -12.281 -44.882 1.00 44.38 110 SER A N 1
ATOM 829 C CA . SER A 1 110 ? -2.223 -11.021 -45.316 1.00 44.38 110 SER A CA 1
ATOM 830 C C . SER A 1 110 ? -0.727 -11.249 -45.535 1.00 44.38 110 SER A C 1
ATOM 832 O O . SER A 1 110 ? 0.136 -10.725 -44.839 1.00 44.38 110 SER A O 1
ATOM 834 N N . SER A 1 111 ? -0.407 -12.096 -46.514 1.00 54.53 111 SER A N 1
ATOM 835 C CA . SER A 1 111 ? 0.883 -12.022 -47.186 1.00 54.53 111 SER A CA 1
ATOM 836 C C . SER A 1 111 ? 0.825 -10.777 -48.074 1.00 54.53 111 SER A C 1
ATOM 838 O O . SER A 1 111 ? -0.019 -10.745 -48.971 1.00 54.53 111 SER A O 1
ATOM 840 N N . PRO A 1 112 ? 1.645 -9.736 -47.850 1.00 60.78 112 PRO A N 1
ATOM 841 C CA . PRO A 1 112 ? 1.758 -8.679 -48.841 1.00 60.78 112 PRO A CA 1
ATOM 842 C C . PRO A 1 112 ? 2.292 -9.304 -50.142 1.00 60.78 112 PRO A C 1
ATOM 844 O O . PRO A 1 112 ? 3.141 -10.203 -50.075 1.00 60.78 112 PRO A O 1
ATOM 847 N N . PRO A 1 113 ? 1.793 -8.888 -51.320 1.00 52.03 113 PRO A N 1
ATOM 848 C CA . PRO A 1 113 ? 2.325 -9.365 -52.585 1.00 52.03 113 PRO A CA 1
ATOM 849 C C . PRO A 1 113 ? 3.828 -9.095 -52.628 1.00 52.03 113 PRO A C 1
ATOM 851 O O . PRO A 1 113 ? 4.310 -8.063 -52.159 1.00 52.03 113 PRO A O 1
ATOM 854 N N . SER A 1 114 ? 4.562 -10.068 -53.159 1.00 50.00 114 SER A N 1
ATOM 855 C CA . SER A 1 114 ? 5.999 -10.015 -53.395 1.00 50.00 114 SER A CA 1
ATOM 856 C C . SER A 1 114 ? 6.307 -8.891 -54.384 1.00 50.00 114 SER A C 1
ATOM 858 O O . SER A 1 114 ? 6.440 -9.124 -55.582 1.00 50.00 114 SER A O 1
ATOM 860 N N . SER A 1 115 ? 6.398 -7.656 -53.897 1.00 47.31 115 SER A N 1
ATOM 861 C CA . SER A 1 115 ? 6.980 -6.570 -54.673 1.00 47.31 115 SER A CA 1
ATOM 862 C C . SER A 1 115 ? 8.444 -6.915 -54.944 1.00 47.31 115 SER A C 1
ATOM 864 O O . SER A 1 115 ? 9.130 -7.422 -54.045 1.00 47.31 115 SER A O 1
ATOM 866 N N . PRO A 1 116 ? 8.926 -6.696 -56.179 1.00 50.28 116 PRO A N 1
ATOM 867 C CA . PRO A 1 116 ? 10.287 -7.027 -56.552 1.00 50.28 116 PRO A CA 1
ATOM 868 C C . PRO A 1 116 ? 11.225 -6.316 -55.588 1.00 50.28 116 PRO A C 1
ATOM 870 O O . PRO A 1 116 ? 10.997 -5.164 -55.228 1.00 50.28 116 PRO A O 1
ATOM 873 N N . ARG A 1 117 ? 12.251 -7.045 -55.145 1.00 47.31 117 ARG A N 1
ATOM 874 C CA . ARG A 1 117 ? 13.387 -6.535 -54.384 1.00 47.31 117 ARG A CA 1
ATOM 875 C C . ARG A 1 117 ? 13.774 -5.150 -54.905 1.00 47.31 117 ARG A C 1
ATOM 877 O O . ARG A 1 117 ? 14.517 -5.045 -55.877 1.00 47.31 117 ARG A O 1
ATOM 884 N N . SER A 1 118 ? 13.325 -4.101 -54.225 1.00 40.69 118 SER A N 1
ATOM 885 C CA . SER A 1 118 ? 13.990 -2.814 -54.298 1.00 40.69 118 SER A CA 1
ATOM 886 C C . SER A 1 118 ? 15.323 -3.020 -53.603 1.00 40.69 118 SER A C 1
ATOM 888 O O . SER A 1 118 ? 15.457 -2.861 -52.392 1.00 40.69 118 SER A O 1
ATOM 890 N N . SER A 1 119 ? 16.312 -3.423 -54.398 1.00 50.06 119 SER A N 1
ATOM 891 C CA . SER A 1 119 ? 17.709 -3.080 -54.185 1.00 50.06 119 SER A CA 1
ATOM 892 C C . SER A 1 119 ? 17.814 -1.555 -54.260 1.00 50.06 119 SER A C 1
ATOM 894 O O . SER A 1 119 ? 18.350 -1.001 -55.212 1.00 50.06 119 SER A O 1
ATOM 896 N N . SER A 1 120 ? 17.215 -0.875 -53.284 1.00 42.38 120 SER A N 1
ATOM 897 C CA . SER A 1 120 ? 17.485 0.520 -53.009 1.00 42.38 120 SER A CA 1
ATOM 898 C C . SER A 1 120 ? 18.841 0.514 -52.341 1.00 42.38 120 SER A C 1
ATOM 900 O O . SER A 1 120 ? 18.975 0.175 -51.166 1.00 42.38 120 SER A O 1
ATOM 902 N N . THR A 1 121 ? 19.849 0.791 -53.147 1.00 51.34 121 THR A N 1
ATOM 903 C CA . THR A 1 121 ? 21.163 1.230 -52.720 1.00 51.34 121 THR A CA 1
ATOM 904 C C . THR A 1 121 ? 20.999 2.422 -51.774 1.00 51.34 121 THR A C 1
ATOM 906 O O . THR A 1 121 ? 21.007 3.567 -52.207 1.00 51.34 121 THR A O 1
ATOM 909 N N . ASP A 1 122 ? 20.852 2.166 -50.473 1.00 44.56 122 ASP A N 1
ATOM 910 C CA . ASP A 1 122 ? 21.149 3.143 -49.414 1.00 44.56 122 ASP A CA 1
ATOM 911 C C . ASP A 1 122 ? 22.677 3.245 -49.254 1.00 44.56 122 ASP A C 1
ATOM 913 O O . ASP A 1 122 ? 23.248 3.011 -48.199 1.00 44.56 122 ASP A O 1
ATOM 917 N N . GLU A 1 123 ? 23.361 3.504 -50.366 1.00 52.47 123 GLU A N 1
ATOM 918 C CA . GLU A 1 123 ? 24.817 3.660 -50.450 1.00 52.47 123 GLU A CA 1
ATOM 919 C C . GLU A 1 123 ? 25.156 5.035 -51.051 1.00 52.47 123 GLU A C 1
ATOM 921 O O . GLU A 1 123 ? 26.196 5.202 -51.674 1.00 52.47 123 GLU A O 1
ATOM 926 N N . GLU A 1 124 ? 24.276 6.034 -50.905 1.00 48.16 124 GLU A N 1
ATOM 927 C CA . GLU A 1 124 ? 24.478 7.362 -51.517 1.00 48.16 124 GLU A CA 1
ATOM 928 C C . GLU A 1 124 ? 24.773 8.491 -50.510 1.00 48.16 124 GLU A C 1
ATOM 930 O O . GLU A 1 124 ? 25.161 9.585 -50.907 1.00 48.16 124 GLU A O 1
ATOM 935 N N . TRP A 1 125 ? 24.737 8.230 -49.195 1.00 50.72 125 TRP A N 1
ATOM 936 C CA . TRP A 1 125 ? 25.210 9.200 -48.182 1.00 50.72 125 TRP A CA 1
ATOM 937 C C . TRP A 1 125 ? 26.456 8.783 -47.399 1.00 50.72 125 TRP A C 1
ATOM 939 O O . TRP A 1 125 ? 26.844 9.436 -46.426 1.00 50.72 125 TRP A O 1
ATOM 949 N N . SER A 1 126 ? 27.173 7.767 -47.874 1.00 51.28 126 SER A N 1
ATOM 950 C CA . SER A 1 126 ? 28.549 7.542 -47.441 1.00 51.28 126 SER 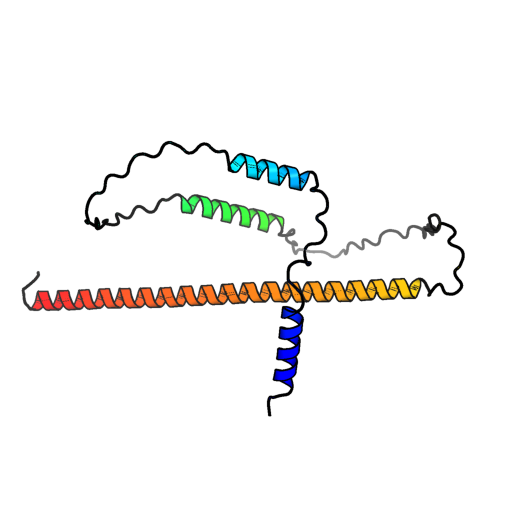A CA 1
ATOM 951 C C . SER A 1 126 ? 29.463 8.513 -48.184 1.00 51.28 126 SER A C 1
ATOM 953 O O . SER A 1 126 ? 30.005 8.199 -49.241 1.00 51.28 126 SER A O 1
ATOM 955 N N . ALA A 1 127 ? 29.651 9.712 -47.622 1.00 59.09 127 ALA A N 1
ATOM 956 C CA . ALA A 1 127 ? 30.764 10.582 -48.002 1.00 59.09 127 ALA A CA 1
ATOM 957 C C . ALA A 1 127 ? 32.052 9.736 -48.112 1.00 59.09 127 ALA A C 1
ATOM 959 O O . ALA A 1 127 ? 32.242 8.855 -47.263 1.00 59.09 127 ALA A O 1
ATOM 960 N N . PRO A 1 128 ? 32.938 9.965 -49.104 1.00 51.84 128 PRO A N 1
ATOM 961 C CA . PRO A 1 128 ? 34.095 9.112 -49.354 1.00 51.84 128 PRO A CA 1
ATOM 962 C C . PRO A 1 128 ? 35.111 9.273 -48.219 1.00 51.84 128 PRO A C 1
ATOM 964 O O . PRO A 1 128 ? 36.085 10.023 -48.297 1.00 51.84 128 PRO A O 1
ATOM 967 N N . SER A 1 129 ? 34.872 8.579 -47.110 1.00 63.88 129 SER A N 1
ATOM 968 C CA . SER A 1 129 ? 35.821 8.476 -46.020 1.00 63.88 129 SER A CA 1
ATOM 969 C C . SER A 1 129 ? 36.891 7.510 -46.492 1.00 63.88 129 SER A C 1
ATOM 971 O O . SER A 1 129 ? 36.637 6.314 -46.630 1.00 63.88 129 SER A O 1
ATOM 973 N N . ARG A 1 130 ? 38.073 8.057 -46.802 1.00 66.69 130 ARG A N 1
ATOM 974 C CA . ARG A 1 130 ? 39.273 7.297 -47.173 1.00 66.69 130 ARG A CA 1
ATOM 975 C C . ARG A 1 130 ? 39.347 6.000 -46.357 1.00 66.69 130 ARG A C 1
ATOM 977 O O . ARG A 1 130 ? 39.251 6.085 -45.127 1.00 66.69 130 ARG A O 1
ATOM 984 N N . PRO A 1 131 ? 39.539 4.829 -46.991 1.00 54.06 131 PRO A N 1
ATOM 985 C CA . PRO A 1 131 ? 39.627 3.569 -46.273 1.00 54.06 131 PRO A CA 1
ATOM 986 C C . PRO A 1 131 ? 40.808 3.639 -45.306 1.00 54.06 131 PRO A C 1
ATOM 988 O O . PRO A 1 131 ? 41.974 3.636 -45.696 1.00 54.06 131 PRO A O 1
ATOM 991 N N . LYS A 1 132 ? 40.495 3.774 -44.016 1.00 65.75 132 LYS A N 1
ATOM 992 C CA . LYS A 1 132 ? 41.489 3.686 -42.952 1.00 65.75 132 LYS A CA 1
ATOM 993 C C . LYS A 1 132 ? 41.891 2.210 -42.861 1.00 65.75 132 LYS A C 1
ATOM 995 O O . LYS A 1 132 ? 40.995 1.380 -42.696 1.00 65.75 132 LYS A O 1
ATOM 1000 N N . PRO A 1 133 ? 43.190 1.869 -42.907 1.00 61.50 133 PRO A N 1
ATOM 1001 C CA . PRO A 1 133 ? 43.688 0.487 -43.001 1.00 61.50 133 PRO A CA 1
ATOM 1002 C C . PRO A 1 133 ? 43.374 -0.413 -41.786 1.00 61.50 133 PRO A C 1
ATOM 1004 O O . PRO A 1 133 ? 43.807 -1.555 -41.737 1.00 61.50 133 PRO A O 1
ATOM 1007 N N . TYR A 1 134 ? 42.585 0.074 -40.823 1.00 59.12 134 TYR A N 1
ATOM 1008 C CA . TYR A 1 134 ? 42.102 -0.648 -39.643 1.00 59.12 134 TYR A CA 1
ATOM 1009 C C . TYR A 1 134 ? 40.589 -0.470 -39.419 1.00 59.12 134 TYR A C 1
ATOM 1011 O O . TYR A 1 134 ? 40.105 -0.466 -38.285 1.00 59.12 134 TYR A O 1
ATOM 1019 N N . SER A 1 135 ? 39.811 -0.280 -40.488 1.00 63.94 135 SER A N 1
ATOM 1020 C CA . SER A 1 135 ? 38.350 -0.261 -40.397 1.00 63.94 135 SER A CA 1
ATOM 1021 C C . SER A 1 135 ? 37.832 -1.643 -39.979 1.00 63.94 135 SER A C 1
ATOM 1023 O O . SER A 1 135 ? 37.620 -2.512 -40.819 1.00 63.94 135 SER A O 1
ATOM 1025 N N . ARG A 1 136 ? 37.625 -1.854 -38.672 1.00 65.06 136 ARG A N 1
ATOM 1026 C CA . ARG A 1 136 ? 36.913 -3.025 -38.132 1.00 65.06 136 ARG A CA 1
ATOM 1027 C C . ARG A 1 136 ? 35.613 -3.250 -38.913 1.00 65.06 136 ARG A C 1
ATOM 1029 O O . ARG A 1 136 ? 34.859 -2.298 -39.113 1.00 65.06 136 ARG A O 1
ATOM 1036 N N . ASN A 1 137 ? 35.371 -4.504 -39.298 1.00 78.50 137 ASN A N 1
ATOM 1037 C CA . ASN A 1 137 ? 34.219 -4.945 -40.088 1.00 78.50 137 ASN A CA 1
ATOM 1038 C C . ASN A 1 137 ? 32.919 -4.292 -39.592 1.00 78.50 137 ASN A C 1
ATOM 1040 O O . ASN A 1 137 ? 32.574 -4.380 -38.411 1.00 78.50 137 ASN A O 1
ATOM 1044 N N . VAL A 1 138 ? 32.193 -3.626 -40.491 1.00 79.81 138 VAL A N 1
ATOM 1045 C CA . VAL A 1 138 ? 30.952 -2.898 -40.169 1.00 79.81 138 VAL A CA 1
ATOM 1046 C C . VAL A 1 138 ? 29.914 -3.821 -39.510 1.00 79.81 138 VAL A C 1
ATOM 1048 O O . VAL A 1 138 ? 29.188 -3.399 -38.604 1.00 79.81 138 VAL A O 1
ATOM 1051 N N . ASP A 1 139 ? 29.914 -5.104 -39.875 1.00 83.69 139 ASP A N 1
ATOM 1052 C CA . ASP A 1 139 ? 29.060 -6.141 -39.288 1.00 83.69 139 ASP A CA 1
ATOM 1053 C C . ASP A 1 139 ? 29.342 -6.409 -37.805 1.00 83.69 139 ASP A C 1
ATOM 1055 O O . ASP A 1 139 ? 28.406 -6.579 -37.021 1.00 83.69 139 ASP A O 1
ATOM 1059 N N . ASP A 1 140 ? 30.607 -6.358 -37.378 1.00 88.81 140 ASP A N 1
ATOM 1060 C CA . ASP A 1 140 ? 30.995 -6.501 -35.968 1.00 88.81 140 ASP A CA 1
ATOM 1061 C C . ASP A 1 140 ? 30.461 -5.317 -35.143 1.00 88.81 140 ASP A C 1
ATOM 1063 O O . ASP A 1 140 ? 29.877 -5.494 -34.070 1.00 88.81 140 ASP A O 1
ATOM 1067 N N . ARG A 1 141 ? 30.528 -4.093 -35.687 1.00 89.75 141 ARG A N 1
ATOM 1068 C CA . ARG A 1 141 ? 29.928 -2.909 -35.049 1.00 89.75 141 ARG A CA 1
ATOM 1069 C C . ARG A 1 141 ? 28.401 -3.032 -34.943 1.00 89.75 141 ARG A C 1
ATOM 1071 O O . ARG A 1 141 ? 27.832 -2.687 -33.904 1.00 89.75 141 ARG A O 1
ATOM 1078 N N . ARG A 1 142 ? 27.731 -3.538 -35.985 1.00 92.81 142 ARG A N 1
ATOM 1079 C CA . ARG A 1 142 ? 26.274 -3.763 -35.995 1.00 92.81 142 ARG A CA 1
ATOM 1080 C C . ARG A 1 142 ? 25.861 -4.835 -34.981 1.00 92.81 142 ARG A C 1
ATOM 1082 O O . ARG A 1 142 ? 24.889 -4.625 -34.256 1.00 92.81 142 ARG A O 1
ATOM 1089 N N . SER A 1 143 ? 26.599 -5.943 -34.902 1.00 92.25 143 SER A N 1
ATOM 1090 C CA . SER A 1 143 ? 26.351 -7.026 -33.943 1.00 92.25 143 SER A CA 1
ATOM 1091 C C . SER A 1 143 ? 26.444 -6.528 -32.498 1.00 92.25 143 SER A C 1
ATOM 1093 O O . SER A 1 143 ? 25.492 -6.664 -31.728 1.00 92.25 143 SER A O 1
ATOM 1095 N N . ARG A 1 144 ? 27.517 -5.799 -32.163 1.00 96.00 144 ARG A N 1
ATOM 1096 C CA . ARG A 1 144 ? 27.695 -5.209 -30.826 1.00 96.00 144 ARG A CA 1
ATOM 1097 C C . ARG A 1 144 ? 26.574 -4.241 -30.455 1.00 96.00 144 ARG A C 1
ATOM 1099 O O . ARG A 1 144 ? 26.110 -4.263 -29.320 1.00 96.00 144 ARG A O 1
ATOM 1106 N N . LYS A 1 145 ? 26.092 -3.416 -31.394 1.00 96.88 145 LYS A N 1
ATOM 1107 C CA . LYS A 1 145 ? 24.970 -2.494 -31.134 1.00 96.88 145 LYS A CA 1
ATOM 1108 C C . LYS A 1 145 ? 23.665 -3.245 -30.838 1.00 96.88 145 LYS A C 1
ATOM 1110 O O . LYS A 1 145 ? 22.921 -2.836 -29.948 1.00 96.88 145 LYS A O 1
ATOM 1115 N N . LYS A 1 146 ? 23.399 -4.351 -31.544 1.00 97.31 146 LYS A N 1
ATOM 1116 C CA . LYS A 1 146 ? 22.244 -5.224 -31.268 1.00 97.31 146 LYS A CA 1
ATOM 1117 C C . LYS A 1 146 ? 22.344 -5.852 -29.879 1.00 97.31 146 LYS A C 1
ATOM 1119 O O . LYS A 1 146 ? 21.370 -5.827 -29.133 1.00 97.31 146 LYS A O 1
ATOM 1124 N N . GLU A 1 147 ? 23.517 -6.360 -29.510 1.00 97.00 147 GLU A N 1
ATOM 1125 C CA . GLU A 1 147 ? 23.741 -6.959 -28.192 1.00 97.00 147 GLU A CA 1
ATOM 1126 C C . GLU A 1 147 ? 23.638 -5.935 -27.054 1.00 97.00 147 GLU A C 1
ATOM 1128 O O . GLU A 1 147 ? 22.989 -6.192 -26.041 1.00 97.00 147 GLU A O 1
ATOM 1133 N N . GLN A 1 148 ? 24.170 -4.727 -27.247 1.00 98.06 148 GLN A N 1
ATOM 1134 C CA . GLN A 1 148 ? 24.003 -3.626 -26.296 1.00 98.06 148 GLN A CA 1
ATOM 1135 C C . GLN A 1 148 ? 22.532 -3.249 -26.111 1.00 98.06 148 GLN A C 1
ATOM 1137 O O . GLN A 1 148 ? 22.081 -3.112 -24.975 1.00 98.06 148 GLN A O 1
ATOM 1142 N N . ASN A 1 149 ? 21.764 -3.121 -27.198 1.00 98.00 149 ASN A N 1
ATOM 1143 C CA . ASN A 1 149 ? 20.336 -2.820 -27.105 1.00 98.00 149 ASN A CA 1
ATOM 1144 C C . ASN A 1 149 ? 19.559 -3.946 -26.406 1.00 98.00 149 ASN A C 1
ATOM 1146 O O . ASN A 1 149 ? 18.737 -3.667 -25.535 1.00 98.00 149 ASN A O 1
ATOM 1150 N N . LYS A 1 150 ? 19.879 -5.211 -26.709 1.00 98.62 150 LYS A N 1
ATOM 1151 C CA . LYS A 1 150 ? 19.308 -6.379 -26.025 1.00 98.62 150 LYS A CA 1
ATOM 1152 C C . LYS A 1 150 ? 19.582 -6.331 -24.519 1.00 98.62 150 LYS A C 1
ATOM 1154 O O . LYS A 1 150 ? 18.659 -6.487 -23.721 1.00 98.62 150 LYS A O 1
ATOM 1159 N N . ASN A 1 151 ? 20.827 -6.073 -24.123 1.00 98.44 151 ASN A N 1
ATOM 1160 C CA . ASN A 1 151 ? 21.213 -5.988 -22.715 1.00 98.44 151 ASN A CA 1
ATOM 1161 C C . ASN A 1 151 ? 20.551 -4.794 -22.010 1.00 98.44 151 ASN A C 1
ATOM 1163 O O . ASN A 1 151 ? 20.059 -4.942 -20.891 1.00 98.44 151 ASN A O 1
ATOM 1167 N N . ALA A 1 152 ? 20.470 -3.638 -22.672 1.00 98.50 152 ALA A N 1
ATOM 1168 C CA . ALA A 1 152 ? 19.788 -2.455 -22.152 1.00 98.50 152 ALA A CA 1
ATOM 1169 C C . ALA A 1 152 ? 18.283 -2.701 -21.948 1.00 98.50 152 ALA A C 1
ATOM 1171 O O . ALA A 1 152 ? 17.753 -2.387 -20.884 1.00 98.50 152 ALA A O 1
ATOM 1172 N N . ALA A 1 153 ? 17.608 -3.324 -22.919 1.00 98.62 153 ALA A N 1
ATOM 1173 C CA . ALA A 1 153 ? 16.191 -3.664 -22.820 1.00 98.62 153 ALA A CA 1
ATOM 1174 C C . ALA A 1 153 ? 15.915 -4.625 -21.654 1.00 98.62 153 ALA A C 1
ATOM 1176 O O . ALA A 1 153 ? 14.964 -4.422 -20.898 1.00 98.62 153 ALA A O 1
ATOM 1177 N N . THR A 1 154 ? 16.767 -5.636 -21.464 1.00 98.69 154 THR A N 1
ATOM 1178 C CA . THR A 1 154 ? 16.662 -6.565 -20.331 1.00 98.69 154 THR A CA 1
ATOM 1179 C C . THR A 1 154 ? 16.836 -5.842 -18.998 1.00 98.69 154 THR A C 1
ATOM 1181 O O . THR A 1 15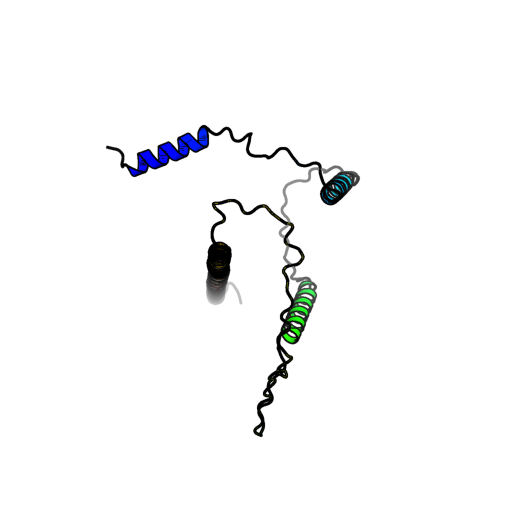4 ? 15.985 -5.989 -18.124 1.00 98.69 154 THR A O 1
ATOM 1184 N N . ARG A 1 155 ? 17.876 -5.007 -18.853 1.00 98.75 155 ARG A N 1
ATOM 1185 C CA . ARG A 1 155 ? 18.107 -4.225 -17.625 1.00 98.75 155 ARG A CA 1
ATOM 1186 C C . ARG A 1 155 ? 16.951 -3.274 -17.322 1.00 98.75 155 ARG A C 1
ATOM 1188 O O . ARG A 1 155 ? 16.527 -3.192 -16.175 1.00 98.75 155 ARG A O 1
ATOM 1195 N N . TYR A 1 156 ? 16.407 -2.598 -18.337 1.00 98.69 156 TYR A N 1
ATOM 1196 C CA . TYR A 1 156 ? 15.241 -1.727 -18.173 1.00 98.69 156 TYR A CA 1
ATOM 1197 C C . TYR A 1 156 ? 14.022 -2.508 -17.675 1.00 98.69 156 TYR A C 1
ATOM 1199 O O . TYR A 1 156 ? 13.402 -2.115 -16.692 1.00 98.69 156 TYR A O 1
ATOM 1207 N N . ARG A 1 157 ? 13.707 -3.648 -18.305 1.00 98.69 157 ARG A N 1
ATOM 1208 C CA . ARG A 1 157 ? 12.585 -4.504 -17.889 1.00 98.69 157 ARG A CA 1
ATOM 1209 C C . ARG A 1 157 ? 12.768 -5.038 -16.472 1.00 98.69 157 ARG A C 1
ATOM 1211 O O . ARG A 1 157 ? 11.815 -5.024 -15.705 1.00 98.69 157 ARG A O 1
ATOM 1218 N N . GLN A 1 158 ? 13.976 -5.477 -16.119 1.00 98.81 158 GLN A N 1
ATOM 1219 C CA . GLN A 1 158 ? 14.298 -5.948 -14.770 1.00 98.81 158 GLN A CA 1
ATOM 1220 C C . GLN A 1 158 ? 14.129 -4.836 -13.734 1.00 98.81 158 GLN A C 1
ATOM 1222 O O . GLN A 1 158 ? 13.438 -5.041 -12.741 1.00 98.81 158 GLN A O 1
ATOM 1227 N N . LYS A 1 159 ? 14.685 -3.647 -13.996 1.00 98.69 159 LYS A N 1
ATOM 1228 C CA . LYS A 1 159 ? 14.527 -2.484 -13.118 1.00 98.69 159 LYS A CA 1
ATOM 1229 C C . LYS A 1 159 ? 13.053 -2.116 -12.952 1.00 98.69 159 LYS A C 1
ATOM 1231 O O . LYS A 1 159 ? 12.594 -1.949 -11.831 1.00 98.69 159 LYS A O 1
ATOM 1236 N N . LYS A 1 160 ? 12.295 -2.060 -14.051 1.00 98.81 160 LYS A N 1
ATOM 1237 C CA . LYS A 1 160 ? 10.867 -1.732 -14.008 1.00 98.81 160 LYS A CA 1
ATOM 1238 C C . LYS A 1 160 ? 10.060 -2.776 -13.240 1.00 98.81 160 LYS A C 1
ATOM 1240 O O . LYS A 1 160 ? 9.165 -2.411 -12.489 1.00 98.81 160 LYS A O 1
ATOM 1245 N N . LYS A 1 161 ? 10.392 -4.059 -13.400 1.00 98.69 161 LYS A N 1
ATOM 1246 C CA . LYS A 1 161 ? 9.777 -5.142 -12.631 1.00 98.69 161 LYS A CA 1
ATOM 1247 C C . LYS A 1 161 ? 10.043 -4.974 -11.133 1.00 98.69 161 LYS A C 1
ATOM 1249 O O . LYS A 1 161 ? 9.094 -5.049 -10.366 1.00 98.69 161 LYS A O 1
ATOM 1254 N N . ALA A 1 162 ? 11.287 -4.698 -10.743 1.00 98.56 162 ALA A N 1
ATOM 1255 C CA . ALA A 1 162 ? 11.649 -4.475 -9.345 1.00 98.56 162 ALA A CA 1
ATOM 1256 C C . ALA A 1 162 ? 10.946 -3.241 -8.751 1.00 98.56 162 ALA A C 1
ATOM 1258 O O . ALA A 1 162 ? 10.424 -3.313 -7.647 1.00 98.56 162 ALA A O 1
ATOM 1259 N N . GLU A 1 163 ? 10.864 -2.131 -9.494 1.00 98.56 163 GLU A N 1
ATOM 1260 C CA . GLU A 1 163 ? 10.103 -0.943 -9.070 1.00 98.56 163 GLU A CA 1
ATOM 1261 C C . GLU A 1 163 ? 8.626 -1.274 -8.808 1.00 98.56 163 GLU A C 1
ATOM 1263 O O . GLU A 1 163 ? 8.071 -0.861 -7.796 1.00 98.56 163 GLU A O 1
ATOM 1268 N N . ILE A 1 164 ? 7.989 -2.035 -9.704 1.00 98.62 164 ILE A N 1
ATOM 1269 C CA . ILE A 1 164 ? 6.588 -2.449 -9.541 1.00 98.62 164 ILE A CA 1
ATOM 1270 C C . ILE A 1 164 ? 6.431 -3.369 -8.326 1.00 98.62 164 ILE A C 1
ATOM 1272 O O . ILE A 1 164 ? 5.484 -3.215 -7.564 1.00 98.62 164 ILE A O 1
ATOM 1276 N N . GLU A 1 165 ? 7.351 -4.312 -8.135 1.00 98.62 165 GLU A N 1
ATOM 1277 C CA . GLU A 1 165 ? 7.329 -5.246 -7.007 1.00 98.62 165 GLU A CA 1
ATOM 1278 C C . GLU A 1 165 ? 7.433 -4.523 -5.659 1.00 98.62 165 GLU A C 1
ATOM 1280 O O . GLU A 1 165 ? 6.672 -4.830 -4.745 1.00 98.62 165 GLU A O 1
ATOM 1285 N N . VAL A 1 166 ? 8.302 -3.513 -5.552 1.00 98.56 166 VAL A N 1
ATOM 1286 C CA . VAL A 1 166 ? 8.399 -2.668 -4.351 1.00 98.56 166 VAL A CA 1
ATOM 1287 C C . VAL A 1 166 ? 7.074 -1.960 -4.072 1.00 98.56 166 VAL A C 1
ATOM 1289 O O . VAL A 1 166 ? 6.558 -2.067 -2.963 1.00 98.56 166 VAL A O 1
ATOM 1292 N N . LEU A 1 167 ? 6.480 -1.315 -5.082 1.00 98.44 167 LEU A N 1
ATOM 1293 C CA . LEU A 1 167 ? 5.203 -0.610 -4.922 1.00 98.44 167 LEU A CA 1
ATOM 1294 C C . LEU A 1 167 ? 4.066 -1.545 -4.484 1.00 98.44 167 LEU A C 1
ATOM 1296 O O . LEU A 1 167 ? 3.274 -1.181 -3.619 1.00 98.44 167 LEU A O 1
ATOM 1300 N N . LEU A 1 168 ? 3.989 -2.751 -5.056 1.00 98.56 168 LEU A N 1
ATOM 1301 C CA . LEU A 1 168 ? 2.985 -3.749 -4.674 1.00 98.56 168 LEU A CA 1
ATOM 1302 C C . LEU A 1 168 ? 3.186 -4.239 -3.235 1.00 98.56 168 LEU A C 1
ATOM 1304 O O . LEU A 1 168 ? 2.218 -4.365 -2.492 1.00 98.56 168 LEU A O 1
ATOM 1308 N N . ASN A 1 169 ? 4.431 -4.478 -2.821 1.00 98.56 169 ASN A N 1
ATOM 1309 C CA . ASN A 1 169 ? 4.731 -4.912 -1.457 1.00 98.56 169 ASN A CA 1
ATOM 1310 C C . ASN A 1 169 ? 4.398 -3.825 -0.424 1.00 98.56 169 ASN A C 1
ATOM 1312 O O . ASN A 1 169 ? 3.832 -4.123 0.631 1.00 98.56 169 ASN A O 1
ATOM 1316 N N . GLU A 1 170 ? 4.730 -2.565 -0.716 1.00 98.50 170 GLU A N 1
ATOM 1317 C CA . GLU A 1 170 ? 4.385 -1.423 0.139 1.00 98.50 170 GLU A CA 1
ATOM 1318 C C . GLU A 1 170 ? 2.870 -1.290 0.291 1.00 98.50 170 GLU A C 1
ATOM 1320 O O . GLU A 1 170 ? 2.351 -1.189 1.403 1.00 98.50 170 GLU A O 1
ATOM 1325 N N . GLU A 1 171 ? 2.151 -1.354 -0.823 1.00 98.44 171 GLU A N 1
ATOM 1326 C CA . GLU A 1 171 ? 0.699 -1.264 -0.854 1.00 98.44 171 GLU A CA 1
ATOM 1327 C C . GLU A 1 171 ? 0.030 -2.425 -0.097 1.00 98.44 171 GLU A C 1
ATOM 1329 O O . GLU A 1 171 ? -0.856 -2.184 0.731 1.00 98.44 171 GLU A O 1
ATOM 1334 N N . GLN A 1 172 ? 0.505 -3.660 -0.275 1.00 98.62 172 GLN A N 1
ATOM 1335 C CA . GLN A 1 172 ? 0.035 -4.814 0.489 1.00 98.62 172 GLN A CA 1
ATOM 1336 C C . GLN A 1 172 ? 0.269 -4.629 1.993 1.00 98.62 172 GLN A C 1
ATOM 1338 O O . GLN A 1 172 ? -0.643 -4.852 2.792 1.00 98.62 172 GLN A O 1
ATOM 1343 N N . THR A 1 173 ? 1.468 -4.189 2.382 1.00 98.50 173 THR A N 1
ATOM 1344 C CA . THR A 1 173 ? 1.833 -3.964 3.789 1.00 98.50 173 THR A CA 1
ATOM 1345 C C . THR A 1 173 ? 0.952 -2.887 4.419 1.00 98.50 173 THR A C 1
ATOM 1347 O O . THR A 1 173 ? 0.455 -3.050 5.536 1.00 98.50 173 THR A O 1
ATOM 1350 N N . LEU A 1 174 ? 0.707 -1.791 3.697 1.00 98.69 174 LEU A N 1
ATOM 1351 C CA . LEU A 1 174 ? -0.169 -0.713 4.150 1.00 98.69 174 LEU A CA 1
ATOM 1352 C C . LEU A 1 174 ? -1.616 -1.184 4.303 1.00 98.69 174 LEU A C 1
ATOM 1354 O O . LEU A 1 174 ? -2.240 -0.882 5.322 1.00 98.69 174 LEU A O 1
ATOM 1358 N N . ARG A 1 175 ? -2.142 -1.964 3.349 1.00 98.50 175 ARG A N 1
ATOM 1359 C CA . ARG A 1 175 ? -3.484 -2.553 3.471 1.00 98.50 175 ARG A CA 1
ATOM 1360 C C . ARG A 1 175 ? -3.596 -3.480 4.668 1.00 98.50 175 ARG A C 1
ATOM 1362 O O . ARG A 1 175 ? -4.562 -3.376 5.415 1.00 98.50 175 ARG A O 1
ATOM 1369 N N . GLN A 1 176 ? -2.612 -4.354 4.865 1.00 98.62 176 GLN A N 1
ATOM 1370 C CA . GLN A 1 176 ? -2.597 -5.259 6.006 1.00 98.62 176 GLN A CA 1
ATOM 1371 C C . GLN A 1 176 ? -2.627 -4.470 7.320 1.00 98.62 176 GLN A C 1
ATOM 1373 O O . GLN A 1 176 ? -3.485 -4.715 8.165 1.00 98.62 176 GLN A O 1
ATOM 1378 N N . ARG A 1 177 ? -1.762 -3.458 7.461 1.00 98.62 177 ARG A N 1
ATOM 1379 C CA . ARG A 1 177 ? -1.729 -2.600 8.651 1.00 98.62 177 ARG A CA 1
ATOM 1380 C C . ARG A 1 177 ? -3.048 -1.861 8.874 1.00 98.62 177 ARG A C 1
ATOM 1382 O O . ARG A 1 177 ? -3.478 -1.721 10.015 1.00 98.62 177 ARG A O 1
ATOM 1389 N N . HIS A 1 178 ? -3.680 -1.374 7.809 1.00 98.56 178 HIS A N 1
ATOM 1390 C CA . HIS A 1 178 ? -4.980 -0.719 7.902 1.00 98.56 178 HIS A CA 1
ATOM 1391 C C . HIS A 1 178 ? -6.048 -1.674 8.451 1.00 98.56 178 HIS A C 1
ATOM 1393 O O . HIS A 1 178 ? -6.754 -1.313 9.391 1.00 98.56 178 HIS A O 1
ATOM 1399 N N . THR A 1 179 ? -6.125 -2.898 7.921 1.00 98.62 179 THR A N 1
ATOM 1400 C CA . THR A 1 179 ? -7.047 -3.928 8.419 1.00 98.62 179 THR A CA 1
ATOM 1401 C C . THR A 1 179 ? -6.769 -4.261 9.883 1.00 98.62 179 THR A C 1
ATOM 1403 O O . THR A 1 179 ? -7.676 -4.181 10.704 1.00 98.62 179 THR A O 1
ATOM 1406 N N . GLU A 1 180 ? -5.510 -4.517 10.249 1.00 98.69 180 GLU A N 1
ATOM 1407 C CA . GLU A 1 180 ? -5.125 -4.827 11.633 1.00 98.69 180 GLU A CA 1
ATOM 1408 C C . GLU A 1 180 ? -5.491 -3.710 12.622 1.00 98.69 180 GLU A C 1
ATOM 1410 O O . GLU A 1 180 ? -5.911 -3.972 13.751 1.00 98.69 180 GLU A O 1
ATOM 1415 N N . LEU A 1 181 ? -5.309 -2.445 12.230 1.00 98.75 181 LEU A N 1
ATOM 1416 C CA . LEU A 1 181 ? -5.708 -1.301 13.051 1.00 98.75 181 LEU A CA 1
ATOM 1417 C C . LEU A 1 181 ? -7.232 -1.165 13.132 1.00 98.75 181 LEU A C 1
ATOM 1419 O O . LEU A 1 181 ? -7.750 -0.838 14.202 1.00 98.75 181 LEU A O 1
ATOM 1423 N N . GLY A 1 182 ? -7.942 -1.436 12.036 1.00 98.69 182 GLY A N 1
ATOM 1424 C CA . GLY A 1 182 ? -9.402 -1.478 11.996 1.00 98.69 182 GLY A CA 1
ATOM 1425 C C . GLY A 1 182 ? -9.973 -2.522 12.956 1.00 98.69 182 GLY A C 1
ATOM 1426 O O . GLY A 1 182 ? -10.857 -2.200 13.752 1.00 98.69 182 GLY A O 1
ATOM 1427 N N . ASP A 1 183 ? -9.403 -3.726 12.960 1.00 98.62 183 ASP A N 1
ATOM 1428 C CA . ASP A 1 183 ? -9.801 -4.817 13.853 1.00 98.62 183 ASP A CA 1
ATOM 1429 C C . ASP A 1 183 ? -9.559 -4.449 15.321 1.00 98.62 183 ASP A C 1
ATOM 1431 O O . ASP A 1 183 ? -10.478 -4.524 16.137 1.00 98.62 183 ASP A O 1
ATOM 1435 N N . LYS A 1 184 ? -8.371 -3.920 15.652 1.00 98.69 184 LYS A N 1
ATOM 1436 C CA . LYS A 1 184 ? -8.055 -3.430 17.008 1.00 98.69 184 LYS A CA 1
ATOM 1437 C C . LYS A 1 184 ? -9.013 -2.331 17.463 1.00 98.69 184 LYS A C 1
ATOM 1439 O O . LYS A 1 184 ? -9.445 -2.319 18.614 1.00 98.69 184 LYS A O 1
ATOM 1444 N N . CYS A 1 185 ? -9.357 -1.400 16.574 1.00 98.62 185 CYS A N 1
ATOM 1445 C CA . CYS A 1 185 ? -10.320 -0.345 16.874 1.00 98.62 185 CYS A CA 1
ATOM 1446 C C . CYS A 1 185 ? -11.712 -0.933 17.149 1.00 98.62 185 CYS A C 1
ATOM 1448 O O . CYS A 1 185 ? -12.351 -0.574 18.138 1.00 98.62 185 CYS A O 1
ATOM 1450 N N . SER A 1 186 ? -12.161 -1.878 16.319 1.00 98.56 186 SER A N 1
ATOM 1451 C CA . SER A 1 186 ? -13.437 -2.580 16.491 1.00 98.56 186 SER A CA 1
ATOM 1452 C C . SER A 1 186 ? -13.498 -3.360 17.810 1.00 98.56 186 SER A C 1
ATOM 1454 O O . SER A 1 186 ? -14.501 -3.290 18.532 1.00 98.56 186 SER A O 1
ATOM 1456 N N . ASP A 1 187 ? -12.407 -4.037 18.173 1.00 98.62 187 ASP A N 1
ATOM 1457 C CA . ASP A 1 187 ? -12.263 -4.780 19.425 1.00 98.62 187 ASP A CA 1
ATOM 1458 C C . ASP A 1 187 ? -12.358 -3.867 20.643 1.00 98.62 187 ASP A C 1
ATOM 1460 O O . ASP A 1 187 ? -13.199 -4.098 21.515 1.00 98.62 187 ASP A O 1
ATOM 1464 N N . LEU A 1 188 ? -11.588 -2.777 20.663 1.00 98.62 188 LEU A N 1
ATOM 1465 C CA . LEU A 1 188 ? -11.643 -1.792 21.744 1.00 98.62 188 LEU A CA 1
ATOM 1466 C C . LEU A 1 188 ? -13.029 -1.153 21.851 1.00 98.62 188 LEU A C 1
ATOM 1468 O O . LEU A 1 188 ? -13.566 -0.993 22.945 1.00 98.62 188 LEU A O 1
ATOM 1472 N N . GLN A 1 189 ? -13.663 -0.821 20.726 1.00 98.62 189 GLN A N 1
ATOM 1473 C CA . GLN A 1 189 ? -15.026 -0.296 20.742 1.00 98.62 189 GLN A CA 1
ATOM 1474 C C . GLN A 1 189 ? -16.023 -1.304 21.327 1.00 98.62 189 GLN A C 1
ATOM 1476 O O . GLN A 1 189 ? -16.936 -0.917 22.063 1.00 98.62 189 GLN A O 1
ATOM 1481 N N . ARG A 1 190 ? -15.874 -2.595 21.013 1.00 98.75 190 ARG A N 1
ATOM 1482 C CA . ARG A 1 190 ? -16.691 -3.670 21.585 1.00 98.75 190 ARG A CA 1
ATOM 1483 C C . ARG A 1 190 ? -16.450 -3.817 23.083 1.00 98.75 190 ARG A C 1
ATOM 1485 O O . ARG A 1 190 ? -17.430 -3.900 23.819 1.00 98.75 190 ARG A O 1
ATOM 1492 N N . GLU A 1 191 ? -15.202 -3.778 23.533 1.00 98.44 191 GLU A N 1
ATOM 1493 C CA . GLU A 1 191 ? -14.850 -3.835 24.953 1.00 98.44 191 GLU A CA 1
ATOM 1494 C C . GLU A 1 191 ? -15.432 -2.643 25.722 1.00 98.44 191 GLU A C 1
ATOM 1496 O O . GLU A 1 191 ? -16.101 -2.825 26.738 1.00 98.44 191 GLU A O 1
ATOM 1501 N N . ILE A 1 192 ? -15.307 -1.428 25.179 1.00 98.38 192 ILE A N 1
ATOM 1502 C CA . ILE A 1 192 ? -15.917 -0.223 25.754 1.00 98.38 192 ILE A CA 1
ATOM 1503 C C . ILE A 1 192 ? -17.437 -0.383 25.860 1.00 98.38 192 ILE A C 1
ATOM 1505 O O . ILE A 1 192 ? -18.023 -0.053 26.894 1.00 98.38 192 ILE A O 1
ATOM 1509 N N . ARG A 1 193 ? -18.107 -0.875 24.808 1.00 98.50 193 ARG A N 1
ATOM 1510 C CA . ARG A 1 193 ? -19.560 -1.120 24.842 1.00 98.50 193 ARG A CA 1
ATOM 1511 C C . ARG A 1 193 ? -19.931 -2.152 25.903 1.00 98.50 193 ARG A C 1
ATOM 1513 O O . ARG A 1 193 ? -20.901 -1.933 26.628 1.00 98.50 193 ARG A O 1
ATOM 1520 N N . TYR A 1 194 ? -19.166 -3.234 26.000 1.00 98.38 194 TYR A N 1
ATOM 1521 C CA . TYR A 1 194 ? -19.381 -4.292 26.979 1.00 98.38 194 TYR A CA 1
ATOM 1522 C C . TYR A 1 194 ? -19.236 -3.764 28.408 1.00 98.38 194 TYR A C 1
ATOM 1524 O O . TYR A 1 194 ? -20.153 -3.915 29.214 1.00 98.38 194 TYR A O 1
ATOM 1532 N N . LEU A 1 195 ? -18.152 -3.041 28.696 1.00 98.50 195 LEU A N 1
ATOM 1533 C CA . LEU A 1 195 ? -17.895 -2.479 30.018 1.00 98.50 195 LEU A CA 1
ATOM 1534 C C . LEU A 1 195 ? -18.960 -1.445 30.409 1.00 98.50 195 LEU A C 1
ATOM 1536 O O . LEU A 1 195 ? -19.483 -1.478 31.521 1.00 98.50 195 LEU A O 1
ATOM 1540 N N . LYS A 1 196 ? -19.375 -0.583 29.469 1.00 98.06 196 LYS A N 1
ATOM 1541 C CA . LYS A 1 196 ? -20.512 0.335 29.664 1.00 98.06 196 LYS A CA 1
ATOM 1542 C C . LYS A 1 196 ? -21.823 -0.408 29.935 1.00 98.06 196 LYS A C 1
ATOM 1544 O O . LYS A 1 196 ? -22.653 0.085 30.694 1.00 98.06 196 LYS A O 1
ATOM 1549 N N . GLY A 1 197 ? -22.052 -1.552 29.292 1.00 97.56 197 GLY A N 1
ATOM 1550 C CA . GLY A 1 197 ? -23.182 -2.440 29.584 1.00 97.56 197 GLY A CA 1
ATOM 1551 C C . GLY A 1 197 ? -23.133 -2.936 31.024 1.00 97.56 197 GLY A C 1
ATOM 1552 O O . GLY A 1 197 ? -24.032 -2.635 31.803 1.00 97.56 197 GLY A O 1
ATOM 1553 N N . LEU A 1 198 ? -22.020 -3.562 31.398 1.00 97.69 198 LEU A N 1
ATOM 1554 C CA . LEU A 1 198 ? -21.813 -4.125 32.728 1.00 97.69 198 LEU A CA 1
ATOM 1555 C C . LEU A 1 198 ? -21.958 -3.081 33.845 1.00 97.69 198 LEU A C 1
ATOM 1557 O O . LEU A 1 198 ? -22.616 -3.331 34.853 1.00 97.69 198 LEU A O 1
ATOM 1561 N N . MET A 1 199 ? -21.385 -1.888 33.663 1.00 97.31 199 MET A N 1
ATOM 1562 C CA . MET A 1 199 ? -21.524 -0.795 34.629 1.00 97.31 199 MET A CA 1
ATOM 1563 C C . MET A 1 199 ? -22.979 -0.342 34.778 1.00 97.31 199 MET A C 1
ATOM 1565 O O . MET A 1 199 ? -23.423 -0.089 35.897 1.00 97.31 199 MET A O 1
ATOM 1569 N N . ARG A 1 200 ? -23.737 -0.262 33.674 1.00 97.50 200 ARG A N 1
ATOM 1570 C CA . ARG A 1 200 ? -25.167 0.078 33.730 1.00 97.50 200 ARG A CA 1
ATOM 1571 C C . ARG A 1 200 ? -25.951 -0.976 34.503 1.00 97.50 200 ARG A C 1
ATOM 1573 O O . ARG A 1 200 ? -26.715 -0.605 35.388 1.00 97.50 200 ARG A O 1
ATOM 1580 N N . ASP A 1 201 ? -25.732 -2.255 34.226 1.00 96.50 201 ASP A N 1
ATOM 1581 C CA . ASP A 1 201 ? -26.442 -3.343 34.907 1.00 96.50 201 ASP A CA 1
ATOM 1582 C C . ASP A 1 201 ? -26.130 -3.364 36.409 1.00 96.50 201 ASP A C 1
ATOM 1584 O O . ASP A 1 201 ? -27.030 -3.507 37.237 1.00 96.50 201 ASP A O 1
ATOM 1588 N N . LEU A 1 202 ? -24.871 -3.110 36.779 1.00 96.75 202 LEU A N 1
ATOM 1589 C CA . LEU A 1 202 ? -24.449 -3.010 38.174 1.00 96.75 202 LEU A CA 1
ATOM 1590 C C . LEU A 1 202 ? -25.105 -1.822 38.890 1.00 96.75 202 LEU A C 1
ATOM 1592 O O . LEU A 1 202 ? -25.560 -1.961 40.026 1.00 96.75 202 LEU A O 1
ATOM 1596 N N . PHE A 1 203 ? -25.189 -0.657 38.245 1.00 96.31 203 PHE A N 1
ATOM 1597 C CA . PHE A 1 203 ? -25.870 0.499 38.829 1.00 96.31 203 PHE A CA 1
ATOM 1598 C C . PHE A 1 203 ? -27.387 0.307 38.926 1.00 96.31 203 PHE A C 1
ATOM 1600 O O . PHE A 1 203 ? -27.973 0.753 39.913 1.00 96.31 203 PHE A O 1
ATOM 1607 N N . LYS A 1 204 ? -28.012 -0.394 37.971 1.00 95.69 204 LYS A N 1
ATOM 1608 C CA . LYS A 1 204 ? -29.427 -0.789 38.054 1.00 95.69 204 LYS A CA 1
ATOM 1609 C C . LYS A 1 204 ? -29.678 -1.735 39.220 1.00 95.69 204 LYS A C 1
ATOM 1611 O O . LYS A 1 204 ? -30.576 -1.492 40.019 1.00 95.69 204 LYS A O 1
ATOM 1616 N N . ALA A 1 205 ? -28.837 -2.757 39.378 1.00 95.56 205 ALA A N 1
ATOM 1617 C CA . ALA A 1 205 ? -28.934 -3.710 40.483 1.00 95.56 205 ALA A CA 1
ATOM 1618 C C . ALA A 1 205 ? -28.767 -3.040 41.858 1.00 95.56 205 ALA A C 1
ATOM 1620 O O . ALA A 1 205 ? -29.399 -3.448 42.828 1.00 95.56 205 ALA A O 1
ATOM 1621 N N . LYS A 1 206 ? -27.945 -1.986 41.942 1.00 94.38 206 LYS A N 1
ATOM 1622 C CA . LYS A 1 206 ? -27.768 -1.187 43.164 1.00 94.38 206 LYS A CA 1
ATOM 1623 C C . LYS A 1 206 ? -28.825 -0.087 43.353 1.00 94.38 206 LYS A C 1
ATOM 1625 O O . LYS A 1 206 ? -28.780 0.607 44.362 1.00 94.38 206 LYS A O 1
ATOM 1630 N N . GLY A 1 207 ? -29.747 0.098 42.405 1.00 93.25 207 GLY A N 1
ATOM 1631 C CA . GLY A 1 207 ? -30.794 1.123 42.467 1.00 93.25 207 GLY A CA 1
ATOM 1632 C C . GLY A 1 207 ? -30.308 2.562 42.252 1.00 93.25 207 GLY A C 1
ATOM 1633 O O . GLY A 1 207 ? -31.047 3.498 42.545 1.00 93.25 207 GLY A O 1
ATOM 1634 N N . LEU A 1 208 ? -29.084 2.760 41.748 1.00 91.88 208 LEU A N 1
ATOM 1635 C CA . LEU A 1 208 ? -28.530 4.095 41.478 1.00 91.88 208 LEU A CA 1
ATOM 1636 C C . LEU A 1 208 ? -29.072 4.696 40.175 1.00 91.88 208 LEU A C 1
ATOM 1638 O O . LEU A 1 208 ? -29.109 5.915 40.031 1.00 91.88 208 LEU A O 1
ATOM 1642 N N . ILE A 1 209 ? -29.473 3.850 39.224 1.00 84.94 209 ILE A N 1
ATOM 1643 C CA . ILE A 1 209 ? -30.081 4.252 37.950 1.00 84.94 209 ILE A CA 1
ATOM 1644 C C . ILE A 1 209 ? -31.248 3.312 37.618 1.00 84.94 209 ILE A C 1
ATOM 1646 O O . ILE A 1 209 ? -31.246 2.160 38.047 1.00 84.94 209 ILE A O 1
ATOM 1650 N N . LYS A 1 210 ? -32.244 3.806 36.873 1.00 68.25 210 LYS A N 1
ATOM 1651 C CA . LYS A 1 210 ? -33.402 3.023 36.399 1.00 68.25 210 LYS A CA 1
ATOM 1652 C C . LYS A 1 210 ? -33.108 2.354 35.052 1.00 68.25 210 LYS A C 1
ATOM 1654 O O . LYS A 1 210 ? -32.448 2.990 34.201 1.00 68.25 210 LYS A O 1
#

Sequence (210 aa):
MPQPTEELLREFESVYGAVELTHLTPPQSPPGPATQLLLSYAQQAQYAPLAPTLPLQAAQDQWPVAHTSSVLPAEYDCDLQAVEELVRHRAALLSSPQCSADSGSVSPRSSPPSSPRSSSTDEEWSAPSRPKPYSRNVDDRRSRKKEQNKNAATRYRQKKKAEIEVLLNEEQTLRQRHTELGDKCSDLQREIRYLKGLMRDLFKAKGLIK

Organism: NCBI:txid213953

Foldseek 3Di:
DDDPVVVVVVVVVVVVVVPPPPPPDDPDDPDDPVSVVVVVVVVVVVPPDDDDDDDDDDDDDDDPPDPPPDDDPPVVVVVVVVVVVVVVVVVVVVDDDDPDDDDDDDDPPPPPPCDDPPPPPPPPPPDCDPPDVPPDDVVVVVVVVVVVVVVVVVVVVVVVVVVVVVVV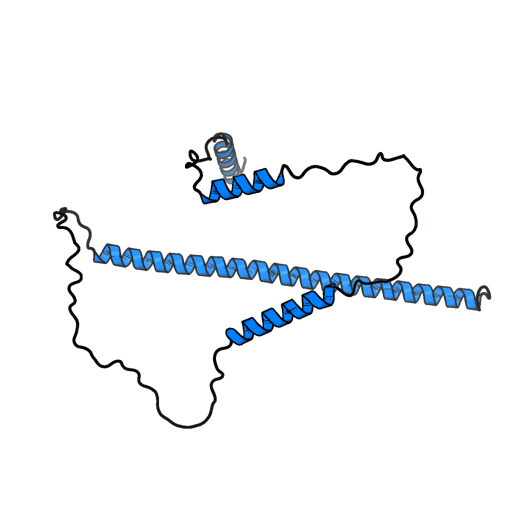VVVVVVVVVVVVVVVVVVVVVVVVVVVVVVVVVVCVVVVVDD